Protein AF-A0AAW0NEB1-F1 (afdb_monomer_lite)

Structure (mmCIF, N/CA/C/O backbone):
data_AF-A0AAW0NEB1-F1
#
_entry.id   AF-A0AAW0NEB1-F1
#
loop_
_atom_site.group_PDB
_atom_site.id
_atom_site.type_symbol
_atom_site.label_atom_id
_atom_site.label_alt_id
_atom_site.label_comp_id
_atom_site.label_asym_id
_atom_site.label_entity_id
_atom_site.label_seq_id
_atom_site.pdbx_PDB_ins_code
_atom_site.Cartn_x
_atom_site.Cartn_y
_atom_site.Cartn_z
_atom_site.occupancy
_atom_site.B_iso_or_equiv
_atom_site.auth_seq_id
_atom_site.auth_comp_id
_atom_site.auth_asym_id
_atom_site.auth_atom_id
_atom_site.pdbx_PDB_model_num
ATOM 1 N N . MET A 1 1 ? 31.227 11.606 -82.920 1.00 39.19 1 MET A N 1
ATOM 2 C CA . MET A 1 1 ? 31.633 10.407 -82.157 1.00 39.19 1 MET A CA 1
ATOM 3 C C . MET A 1 1 ? 30.980 10.478 -80.787 1.00 39.19 1 MET A C 1
ATOM 5 O O . MET A 1 1 ? 30.879 11.564 -80.238 1.00 39.19 1 MET A O 1
ATOM 9 N N . ASN A 1 2 ? 30.453 9.337 -80.353 1.00 35.22 2 ASN A N 1
ATOM 10 C CA . ASN A 1 2 ? 29.562 9.094 -79.218 1.00 35.22 2 ASN A CA 1
ATOM 11 C C . ASN A 1 2 ? 30.123 9.419 -77.818 1.00 35.22 2 ASN A C 1
ATOM 13 O O . ASN A 1 2 ? 31.298 9.196 -77.559 1.00 35.22 2 ASN A O 1
ATOM 17 N N . ASN A 1 3 ? 29.190 9.831 -76.949 1.00 38.28 3 ASN A N 1
ATOM 18 C CA . ASN A 1 3 ? 28.855 9.377 -75.584 1.00 38.28 3 ASN A CA 1
ATOM 19 C C . ASN A 1 3 ? 29.920 8.916 -74.564 1.00 38.28 3 ASN A C 1
ATOM 21 O O . ASN A 1 3 ? 30.554 7.880 -74.729 1.00 38.28 3 ASN A O 1
ATOM 25 N N . GLY A 1 4 ? 29.827 9.547 -73.386 1.00 38.50 4 GLY A N 1
ATOM 26 C CA . GLY A 1 4 ? 29.821 8.951 -72.033 1.00 38.50 4 GLY A CA 1
ATOM 27 C C . GLY A 1 4 ? 29.404 10.066 -71.051 1.00 38.50 4 GLY A C 1
ATOM 28 O O . GLY A 1 4 ? 30.110 11.061 -70.978 1.00 38.50 4 GLY A O 1
ATOM 29 N N . LEU A 1 5 ? 28.204 10.139 -70.443 1.00 41.22 5 LEU A N 1
ATOM 30 C CA . LEU A 1 5 ? 27.573 9.227 -69.464 1.00 41.22 5 LEU A CA 1
ATOM 31 C C . LEU A 1 5 ? 28.622 8.830 -68.390 1.00 41.22 5 LEU A C 1
ATOM 33 O O . LEU A 1 5 ? 29.642 8.270 -68.756 1.00 41.22 5 LEU A O 1
ATOM 37 N N . VAL A 1 6 ? 28.512 9.093 -67.079 1.00 38.72 6 VAL A N 1
ATOM 38 C CA . VAL A 1 6 ? 27.368 9.022 -66.153 1.00 38.72 6 VAL A CA 1
ATOM 39 C C . VAL A 1 6 ? 27.744 9.691 -64.813 1.00 38.72 6 VAL A C 1
ATOM 41 O O . VAL A 1 6 ? 28.847 9.496 -64.321 1.00 38.72 6 VAL A O 1
ATOM 44 N N . PHE A 1 7 ? 26.796 10.452 -64.256 1.00 43.66 7 PHE A N 1
ATOM 45 C CA . PHE A 1 7 ? 26.375 10.557 -62.848 1.00 43.66 7 PHE A CA 1
ATOM 46 C C . PHE A 1 7 ? 27.361 10.174 -61.725 1.00 43.66 7 PHE A C 1
ATOM 48 O O . PHE A 1 7 ? 27.759 9.024 -61.595 1.00 43.66 7 PHE A O 1
ATOM 55 N N . GLY A 1 8 ? 27.607 11.108 -60.797 1.00 44.09 8 GLY A N 1
ATOM 56 C CA . GLY A 1 8 ? 28.301 10.783 -59.545 1.00 44.09 8 GLY A CA 1
ATOM 57 C C . GLY A 1 8 ? 28.395 11.910 -58.516 1.00 44.09 8 GLY A C 1
ATOM 58 O O . GLY A 1 8 ? 29.410 12.020 -57.848 1.00 44.09 8 GLY A O 1
ATOM 59 N N . SER A 1 9 ? 27.389 12.783 -58.395 1.00 45.91 9 SER A N 1
ATOM 60 C CA . SER A 1 9 ? 27.368 13.769 -57.293 1.00 45.91 9 SER A CA 1
ATOM 61 C C . SER A 1 9 ? 25.999 13.919 -56.626 1.00 45.91 9 SER A C 1
ATOM 63 O O . SER A 1 9 ? 25.935 14.245 -55.448 1.00 45.91 9 SER A O 1
ATOM 65 N N . ALA A 1 10 ? 24.908 13.565 -57.317 1.00 45.69 10 ALA A N 1
ATOM 66 C CA . ALA A 1 10 ? 23.593 13.463 -56.686 1.00 45.69 10 ALA A CA 1
ATOM 67 C C . ALA A 1 10 ? 23.444 12.195 -55.820 1.00 45.69 10 ALA A C 1
ATOM 69 O O . ALA A 1 10 ? 22.791 12.258 -54.791 1.00 45.69 10 ALA A O 1
ATOM 70 N N . ALA A 1 11 ? 24.087 11.072 -56.176 1.00 41.94 11 ALA A N 1
ATOM 71 C CA . ALA A 1 11 ? 23.984 9.830 -55.400 1.00 41.94 11 ALA A CA 1
ATOM 72 C C . ALA A 1 11 ? 24.675 9.928 -54.026 1.00 41.94 11 ALA A C 1
ATOM 74 O O . ALA A 1 11 ? 24.073 9.567 -53.028 1.00 41.94 11 ALA A O 1
ATOM 75 N N . LEU A 1 12 ? 25.874 10.526 -53.945 1.00 43.84 12 LEU A N 1
ATOM 76 C CA . LEU A 1 12 ? 26.568 10.709 -52.659 1.00 43.84 12 LEU A CA 1
ATOM 77 C C . LEU A 1 12 ? 25.877 11.708 -51.723 1.00 43.84 12 LEU A C 1
ATOM 79 O O . LEU A 1 12 ? 26.066 11.639 -50.515 1.00 43.84 12 LEU A O 1
ATOM 83 N N . ARG A 1 13 ? 25.110 12.657 -52.268 1.00 42.12 13 ARG A N 1
ATOM 84 C CA . ARG A 1 13 ? 24.404 13.657 -51.460 1.00 42.12 13 ARG A CA 1
ATOM 85 C C . ARG A 1 13 ? 23.063 13.131 -50.951 1.00 42.12 13 ARG A C 1
ATOM 87 O O . ARG A 1 13 ? 22.698 13.437 -49.830 1.00 42.12 13 ARG A O 1
ATOM 94 N N . VAL A 1 14 ? 22.397 12.290 -51.744 1.00 45.25 14 VAL A N 1
ATOM 95 C CA . VAL A 1 14 ? 21.169 11.594 -51.336 1.00 45.25 14 VAL A CA 1
ATOM 96 C C . VAL A 1 14 ? 21.468 10.467 -50.343 1.00 45.25 14 VAL A C 1
ATOM 98 O O . VAL A 1 14 ? 20.668 10.257 -49.446 1.00 45.25 14 VAL A O 1
ATOM 101 N N . GLU A 1 15 ? 22.614 9.782 -50.436 1.00 42.19 15 GLU A N 1
ATOM 102 C CA . GLU A 1 15 ? 22.992 8.775 -49.429 1.00 42.19 15 GLU A CA 1
ATOM 103 C C . GLU A 1 15 ? 23.431 9.411 -48.097 1.00 42.19 15 GLU A C 1
ATOM 105 O O . GLU A 1 15 ? 23.067 8.901 -47.046 1.00 42.19 15 GLU A O 1
ATOM 110 N N . ALA A 1 16 ? 24.103 10.570 -48.116 1.00 45.22 16 ALA A N 1
ATOM 111 C CA . ALA A 1 16 ? 24.456 11.290 -46.887 1.00 45.22 16 ALA A CA 1
ATOM 112 C C . ALA A 1 16 ? 23.251 11.981 -46.213 1.00 45.22 16 ALA A C 1
ATOM 114 O O . ALA A 1 16 ? 23.178 12.012 -44.990 1.00 45.22 16 ALA A O 1
ATOM 115 N N . GLU A 1 17 ? 22.292 12.507 -46.986 1.00 41.84 17 GLU A N 1
ATOM 116 C CA . GLU A 1 17 ? 21.057 13.093 -46.434 1.00 41.84 17 GLU A CA 1
ATOM 117 C C . GLU A 1 17 ? 20.051 12.011 -45.983 1.00 41.84 17 GLU A C 1
ATOM 119 O O . GLU A 1 17 ? 19.279 12.256 -45.062 1.00 41.84 17 GLU A O 1
ATOM 124 N N . ALA A 1 18 ? 20.086 10.798 -46.555 1.00 46.06 18 ALA A N 1
ATOM 125 C CA . ALA A 1 18 ? 19.230 9.685 -46.128 1.00 46.06 18 ALA A CA 1
ATOM 126 C C . ALA A 1 18 ? 19.746 8.944 -44.879 1.00 46.06 18 ALA A C 1
ATOM 128 O O . ALA A 1 18 ? 18.941 8.363 -44.153 1.00 46.06 18 ALA A O 1
ATOM 129 N N . GLU A 1 19 ? 21.055 8.961 -44.606 1.00 43.47 19 GLU A N 1
ATOM 130 C CA . GLU A 1 19 ? 21.614 8.389 -43.370 1.00 43.47 19 GLU A CA 1
ATOM 131 C C . GLU A 1 19 ? 21.503 9.347 -42.165 1.00 43.47 19 GLU A C 1
ATOM 133 O O . GLU A 1 19 ? 21.433 8.879 -41.031 1.00 43.47 19 GLU A O 1
ATOM 138 N N . GLU A 1 20 ? 21.397 10.666 -42.378 1.00 46.66 20 GLU A N 1
ATOM 139 C CA . GLU A 1 20 ? 21.193 11.637 -41.285 1.00 46.66 20 GLU A CA 1
ATOM 140 C C . GLU A 1 20 ? 19.721 11.789 -40.841 1.00 46.66 20 GLU A C 1
ATOM 142 O O . GLU A 1 20 ? 19.469 12.234 -39.719 1.00 46.66 20 GLU A O 1
ATOM 147 N N . GLU A 1 21 ? 18.731 11.389 -41.652 1.00 45.09 21 GLU A N 1
ATOM 148 C CA . GLU A 1 21 ? 17.305 11.491 -41.278 1.00 45.09 21 GLU A CA 1
ATOM 149 C C . GLU A 1 21 ? 16.790 10.321 -40.409 1.00 45.09 21 GLU A C 1
ATOM 151 O O . GLU A 1 21 ? 15.803 10.490 -39.692 1.00 45.09 21 GLU A O 1
ATOM 156 N N . GLU A 1 22 ? 17.466 9.166 -40.372 1.00 48.44 22 GLU A N 1
ATOM 157 C CA . GLU A 1 22 ? 17.055 8.022 -39.527 1.00 48.44 22 GLU A CA 1
ATOM 158 C C . GLU A 1 22 ? 17.552 8.111 -38.070 1.00 48.44 22 GLU A C 1
ATOM 160 O O . GLU A 1 22 ? 16.938 7.534 -37.169 1.00 48.44 22 GLU A O 1
ATOM 165 N N . GLU A 1 23 ? 18.613 8.874 -37.787 1.00 47.62 23 GLU A N 1
ATOM 166 C CA . GLU A 1 23 ? 19.092 9.081 -36.407 1.00 47.62 23 GLU A CA 1
ATOM 167 C C . GLU A 1 23 ? 18.265 10.132 -35.633 1.00 47.62 23 GLU A C 1
ATOM 169 O O . GLU A 1 23 ? 18.370 10.234 -34.407 1.00 47.62 23 GLU A O 1
ATOM 174 N N . GLY A 1 24 ? 17.398 10.885 -36.324 1.00 52.94 24 GLY A N 1
ATOM 175 C CA . GLY A 1 24 ? 16.640 12.015 -35.772 1.00 52.94 24 GLY A CA 1
ATOM 176 C C . GLY A 1 24 ? 15.277 11.697 -35.138 1.00 52.94 24 GLY A C 1
ATOM 177 O O . GLY A 1 24 ? 14.720 12.561 -34.458 1.00 52.94 24 GLY A O 1
ATOM 178 N N . GLU A 1 25 ? 14.731 10.487 -35.306 1.00 63.25 25 GLU A N 1
ATOM 179 C CA . GLU A 1 25 ? 13.351 10.155 -34.886 1.00 63.25 25 GLU A CA 1
ATOM 180 C C . GLU A 1 25 ? 13.221 8.956 -33.927 1.00 63.25 25 GLU A C 1
ATOM 182 O O . GLU A 1 25 ? 12.115 8.503 -33.616 1.00 63.25 25 GLU A O 1
ATOM 187 N N . VAL A 1 26 ? 14.322 8.434 -33.384 1.00 74.25 26 VAL A N 1
ATOM 188 C CA . VAL A 1 26 ? 14.230 7.317 -32.434 1.00 74.25 26 VAL A CA 1
ATOM 189 C C . VAL A 1 26 ? 13.829 7.836 -31.049 1.00 74.25 26 VAL A C 1
ATOM 191 O O . VAL A 1 26 ? 14.567 8.570 -30.392 1.00 74.25 26 VAL A O 1
ATOM 194 N N . LEU A 1 27 ? 12.639 7.436 -30.582 1.00 82.25 27 LEU A N 1
ATOM 195 C CA . LEU A 1 27 ? 12.174 7.710 -29.218 1.00 82.25 27 LEU A CA 1
ATOM 196 C C . LEU A 1 27 ? 13.223 7.268 -28.191 1.00 82.25 27 LEU A C 1
ATOM 198 O O . LEU A 1 27 ? 13.794 6.184 -28.305 1.00 82.25 27 LEU A O 1
ATOM 202 N N . ASP A 1 28 ? 13.415 8.076 -27.144 1.00 89.12 28 ASP A N 1
ATOM 203 C CA . ASP A 1 28 ? 14.327 7.736 -26.052 1.00 89.12 28 ASP A CA 1
ATOM 204 C C . ASP A 1 28 ? 14.026 6.330 -25.511 1.00 89.12 28 ASP A C 1
ATOM 206 O O . ASP A 1 28 ? 12.965 6.058 -24.931 1.00 89.12 28 ASP A O 1
ATOM 210 N N . ARG A 1 29 ? 15.000 5.433 -25.690 1.00 91.06 29 ARG A N 1
ATOM 211 C CA . ARG A 1 29 ? 14.898 4.024 -25.310 1.00 91.06 29 ARG A CA 1
ATOM 212 C C . ARG A 1 29 ? 14.508 3.872 -23.844 1.00 91.06 29 ARG A C 1
ATOM 214 O O . ARG A 1 29 ? 13.760 2.951 -23.509 1.00 91.06 29 ARG A O 1
ATOM 221 N N . HIS A 1 30 ? 14.983 4.760 -22.970 1.00 89.31 30 HIS A N 1
ATOM 222 C CA . HIS A 1 30 ? 14.646 4.708 -21.553 1.00 89.31 30 HIS A CA 1
ATOM 223 C C . HIS A 1 30 ? 13.151 4.972 -21.313 1.00 89.31 30 HIS A C 1
ATOM 225 O O . HIS A 1 30 ? 12.485 4.163 -20.661 1.00 89.31 30 HIS A O 1
ATOM 231 N N . ARG A 1 31 ? 12.582 6.022 -21.917 1.00 91.19 31 ARG A N 1
ATOM 232 C CA . ARG A 1 31 ? 11.129 6.280 -21.881 1.00 91.19 31 ARG A CA 1
ATOM 233 C C . ARG A 1 31 ? 10.305 5.119 -22.433 1.00 91.19 31 ARG A C 1
ATOM 235 O O . ARG A 1 31 ? 9.291 4.762 -21.832 1.00 91.19 31 ARG A O 1
ATOM 242 N N . CYS A 1 32 ? 10.739 4.496 -23.528 1.00 94.12 32 CYS A N 1
ATOM 243 C CA . CYS A 1 32 ? 10.055 3.321 -24.074 1.00 94.12 32 CYS A CA 1
ATOM 244 C C . CYS A 1 32 ? 10.036 2.154 -23.073 1.00 94.12 32 CYS A C 1
ATOM 246 O O . CYS A 1 32 ? 9.000 1.510 -22.891 1.00 94.12 32 CYS A O 1
ATOM 248 N N . LEU A 1 33 ? 11.148 1.903 -22.377 1.00 92.00 33 LEU A N 1
ATOM 249 C CA . LEU A 1 33 ? 11.225 0.858 -21.353 1.00 92.00 33 LEU A CA 1
ATOM 250 C C . LEU A 1 33 ? 10.323 1.157 -20.147 1.00 92.00 33 LEU A C 1
ATOM 252 O O . LEU A 1 33 ? 9.628 0.251 -19.685 1.00 92.00 33 LEU A O 1
ATOM 256 N N . LEU A 1 34 ? 10.262 2.412 -19.688 1.00 91.69 34 LEU A N 1
ATOM 257 C CA . LEU A 1 34 ? 9.356 2.831 -18.608 1.00 91.69 34 LEU A CA 1
ATOM 258 C C . LEU A 1 34 ? 7.877 2.675 -18.990 1.00 91.69 34 LEU A C 1
ATOM 260 O O . LEU A 1 34 ? 7.061 2.235 -18.174 1.00 91.69 34 LEU A O 1
ATOM 264 N N . ALA A 1 35 ? 7.520 2.988 -20.237 1.00 94.25 35 ALA A N 1
ATOM 265 C CA . ALA A 1 35 ? 6.165 2.784 -20.743 1.00 94.25 35 ALA A CA 1
ATOM 266 C C . ALA A 1 35 ? 5.804 1.289 -20.799 1.00 94.25 35 ALA A C 1
ATOM 268 O O . ALA A 1 35 ? 4.713 0.891 -20.385 1.00 94.25 35 ALA A O 1
ATOM 269 N N . LEU A 1 36 ? 6.736 0.439 -21.243 1.00 95.25 36 LEU A N 1
ATOM 270 C CA . LEU A 1 36 ? 6.554 -1.014 -21.239 1.00 95.25 36 LEU A CA 1
ATOM 271 C C . LEU A 1 36 ? 6.446 -1.583 -19.817 1.00 95.25 36 LEU A C 1
ATOM 273 O O . LEU A 1 36 ? 5.632 -2.482 -19.600 1.00 95.25 36 LEU A O 1
ATOM 277 N N . ALA A 1 37 ? 7.222 -1.071 -18.857 1.00 94.31 37 ALA A N 1
ATOM 278 C CA . ALA A 1 37 ? 7.085 -1.419 -17.440 1.00 94.31 37 ALA A CA 1
ATOM 279 C C . ALA A 1 37 ? 5.696 -1.036 -16.915 1.00 94.31 37 ALA A C 1
ATOM 281 O O . ALA A 1 37 ? 4.968 -1.885 -16.405 1.00 94.31 37 ALA A O 1
ATOM 282 N N . SER A 1 38 ? 5.248 0.191 -17.188 1.00 95.81 38 SER A N 1
ATOM 283 C CA . SER A 1 38 ? 3.902 0.659 -16.827 1.00 95.81 38 SER A CA 1
ATOM 284 C C . SER A 1 38 ? 2.792 -0.216 -17.427 1.00 95.81 38 SER A C 1
ATOM 286 O O . SER A 1 38 ? 1.802 -0.517 -16.759 1.00 95.81 38 SER A O 1
ATOM 288 N N . LEU A 1 39 ? 2.965 -0.697 -18.665 1.00 97.62 39 LEU A N 1
ATOM 289 C CA . LEU A 1 39 ? 2.030 -1.636 -19.290 1.00 97.62 39 LEU A CA 1
ATOM 290 C C . LEU A 1 39 ? 2.007 -2.994 -18.570 1.00 97.62 39 LEU A C 1
ATOM 292 O O . LEU A 1 39 ? 0.935 -3.591 -18.423 1.00 97.62 39 LEU A O 1
ATOM 296 N N . ARG A 1 40 ? 3.162 -3.497 -18.111 1.00 97.69 40 ARG A N 1
ATOM 297 C CA . ARG A 1 40 ? 3.225 -4.720 -17.293 1.00 97.69 40 ARG A CA 1
ATOM 298 C C . ARG A 1 40 ? 2.538 -4.513 -15.945 1.00 97.69 40 ARG A C 1
ATOM 300 O O . ARG A 1 40 ? 1.710 -5.345 -15.578 1.00 97.69 40 ARG A O 1
ATOM 307 N N . HIS A 1 41 ? 2.786 -3.384 -15.283 1.00 97.50 41 HIS A N 1
ATOM 308 C CA . HIS A 1 41 ? 2.147 -3.030 -14.012 1.00 97.50 41 HIS A CA 1
ATOM 309 C C . HIS A 1 41 ? 0.625 -2.982 -14.154 1.00 97.50 41 HIS A C 1
ATOM 311 O O . HIS A 1 41 ? -0.087 -3.587 -13.358 1.00 97.50 41 HIS A O 1
ATOM 317 N N . ALA A 1 42 ? 0.110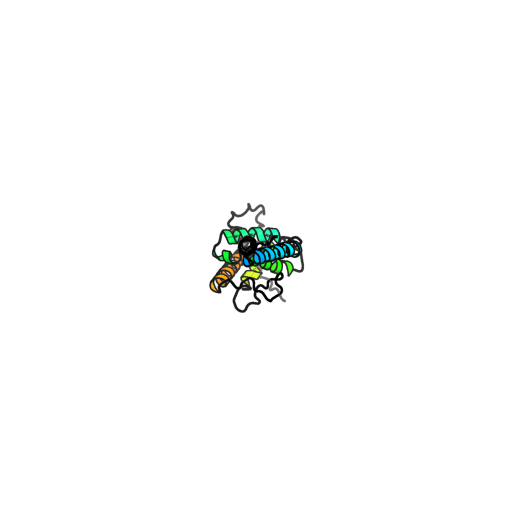 -2.361 -15.221 1.00 96.94 42 ALA A N 1
ATOM 318 C CA . ALA A 1 42 ? -1.325 -2.311 -15.494 1.00 96.94 42 ALA A CA 1
ATOM 319 C C . ALA A 1 42 ? -1.939 -3.711 -15.682 1.00 96.94 42 ALA A C 1
ATOM 321 O O . ALA A 1 42 ? -2.989 -4.014 -15.107 1.00 96.94 42 ALA A O 1
ATOM 322 N N . LYS A 1 43 ? -1.272 -4.595 -16.439 1.00 97.69 43 LYS A N 1
ATOM 323 C CA . LYS A 1 43 ? -1.714 -5.991 -16.622 1.00 97.69 43 LYS A CA 1
ATOM 324 C C . LYS A 1 43 ? -1.704 -6.764 -15.306 1.00 97.69 43 LYS A C 1
ATOM 326 O O . LYS A 1 43 ? -2.667 -7.468 -14.999 1.00 97.69 43 LYS A O 1
ATOM 331 N N . TRP A 1 44 ? -0.637 -6.620 -14.524 1.00 97.75 44 TRP A N 1
ATOM 332 C CA . TRP A 1 44 ? -0.529 -7.238 -13.207 1.00 97.75 44 TRP A CA 1
ATOM 333 C C . TRP A 1 44 ? -1.627 -6.734 -12.269 1.00 97.75 44 TRP A C 1
ATOM 335 O O . TRP A 1 44 ? -2.317 -7.543 -11.652 1.00 97.75 44 TRP A O 1
ATOM 345 N N . PHE A 1 45 ? -1.869 -5.424 -12.230 1.00 97.81 45 PHE A N 1
ATOM 346 C CA . PHE A 1 45 ? -2.902 -4.813 -11.398 1.00 97.81 45 PHE A CA 1
ATOM 347 C C . PHE A 1 45 ? -4.283 -5.368 -11.750 1.00 97.81 45 PHE A C 1
ATOM 349 O O . PHE A 1 45 ? -5.046 -5.780 -10.873 1.00 97.81 45 PHE A O 1
ATOM 356 N N . GLN A 1 46 ? -4.590 -5.459 -13.044 1.00 97.00 46 GLN A N 1
ATOM 357 C CA . GLN A 1 46 ? -5.846 -6.038 -13.503 1.00 97.00 46 GLN A CA 1
ATOM 358 C C . GLN A 1 46 ? -5.996 -7.506 -13.080 1.00 97.00 46 GLN A C 1
ATOM 360 O O . GLN A 1 46 ? -7.081 -7.906 -12.661 1.00 97.00 46 GLN A O 1
ATOM 365 N N . ALA A 1 47 ? -4.929 -8.301 -13.162 1.00 96.88 47 ALA A N 1
ATOM 366 C CA . ALA A 1 47 ? -4.966 -9.719 -12.814 1.00 96.88 47 ALA A CA 1
ATOM 367 C C . ALA A 1 47 ? -4.989 -9.980 -11.296 1.00 96.88 47 ALA A C 1
ATOM 369 O O . ALA A 1 47 ? -5.578 -10.965 -10.854 1.00 96.88 47 ALA A O 1
ATOM 370 N N . ARG A 1 48 ? -4.334 -9.130 -10.497 1.00 96.56 48 ARG A N 1
ATOM 371 C CA . ARG A 1 48 ? -4.042 -9.394 -9.076 1.00 96.56 48 ARG A CA 1
ATOM 372 C C . ARG A 1 48 ? -4.849 -8.542 -8.107 1.00 96.56 48 ARG A C 1
ATOM 374 O O . ARG A 1 48 ? -5.241 -9.030 -7.052 1.00 96.56 48 ARG A O 1
ATOM 381 N N . VAL A 1 49 ? -5.137 -7.294 -8.469 1.00 96.56 49 VAL A N 1
ATOM 382 C CA . VAL A 1 49 ? -5.774 -6.318 -7.576 1.00 96.56 49 VAL A CA 1
ATOM 383 C C . VAL A 1 49 ? -7.273 -6.187 -7.835 1.00 96.56 49 VAL A C 1
ATOM 385 O O . VAL A 1 49 ? -8.043 -6.117 -6.879 1.00 96.56 49 VAL A O 1
ATOM 388 N N . ASN A 1 50 ? -7.726 -6.198 -9.095 1.00 93.44 50 ASN A N 1
ATOM 389 C CA . ASN A 1 50 ? -9.147 -5.961 -9.408 1.00 93.44 50 ASN A CA 1
ATOM 390 C C . ASN A 1 50 ? -10.096 -6.999 -8.786 1.00 93.44 50 ASN A C 1
ATOM 392 O O . ASN A 1 50 ? -11.201 -6.648 -8.377 1.00 93.44 50 ASN A O 1
ATOM 396 N N . GLY A 1 51 ? -9.672 -8.263 -8.697 1.00 92.88 51 GLY A N 1
ATOM 397 C CA . GLY A 1 51 ? -10.445 -9.327 -8.046 1.00 92.88 51 GLY A CA 1
ATOM 398 C C . GLY A 1 51 ? -10.328 -9.341 -6.517 1.00 92.88 51 GLY A C 1
ATOM 399 O O . GLY A 1 51 ? -11.089 -10.039 -5.845 1.00 92.88 51 GLY A O 1
ATOM 400 N N . LEU A 1 52 ? -9.392 -8.578 -5.945 1.00 95.69 52 LEU A N 1
ATOM 401 C CA . LEU A 1 52 ? -9.101 -8.603 -4.519 1.00 95.69 52 LEU A CA 1
ATOM 402 C C . LEU A 1 52 ? -10.039 -7.658 -3.763 1.00 95.69 52 LEU A C 1
ATOM 404 O O . LEU A 1 52 ? -9.937 -6.428 -3.843 1.00 95.69 52 LEU A O 1
ATOM 408 N N . LYS A 1 53 ? -10.969 -8.245 -2.999 1.00 96.94 53 LYS A N 1
ATOM 409 C CA . LYS A 1 53 ? -11.989 -7.500 -2.251 1.00 96.94 53 LYS A CA 1
ATOM 410 C C . LYS A 1 53 ? -11.351 -6.395 -1.406 1.00 96.94 53 LYS A C 1
ATOM 412 O O . LYS A 1 53 ? -10.407 -6.626 -0.657 1.00 96.94 53 LYS A O 1
ATOM 417 N N . SER A 1 54 ? -11.909 -5.192 -1.520 1.00 97.44 54 SER A N 1
ATOM 418 C CA . SER A 1 54 ? -11.487 -3.989 -0.798 1.00 97.44 54 SER A CA 1
ATOM 419 C C . SER A 1 54 ? -10.088 -3.440 -1.121 1.00 97.44 54 SER A C 1
ATOM 421 O O . SER A 1 54 ? -9.781 -2.343 -0.663 1.00 97.44 54 SER A O 1
ATOM 423 N N . CYS A 1 55 ? -9.273 -4.092 -1.955 1.00 97.69 55 CYS A N 1
ATOM 424 C CA . CYS A 1 55 ? -7.926 -3.599 -2.258 1.00 97.69 55 CYS A CA 1
ATOM 425 C C . CYS A 1 55 ? -7.955 -2.244 -2.985 1.00 97.69 55 CYS A C 1
ATOM 427 O O . CYS A 1 55 ? -7.318 -1.292 -2.546 1.00 97.69 55 CYS A O 1
ATOM 429 N N . VAL A 1 56 ? -8.792 -2.101 -4.021 1.00 97.31 56 VAL A N 1
ATOM 430 C CA . VAL A 1 56 ? -8.899 -0.849 -4.797 1.00 97.31 56 VAL A CA 1
ATOM 431 C C . VAL A 1 56 ? -9.360 0.340 -3.943 1.00 97.31 56 VAL A C 1
ATOM 433 O O . VAL A 1 56 ? -8.861 1.450 -4.118 1.00 97.31 56 VAL A O 1
ATOM 436 N N . ILE A 1 57 ? -10.297 0.143 -3.007 1.00 97.44 57 ILE A N 1
ATOM 437 C CA . ILE A 1 57 ? -10.754 1.240 -2.135 1.00 97.44 57 ILE A CA 1
ATOM 438 C C . ILE A 1 57 ? -9.684 1.620 -1.106 1.00 97.44 57 ILE A C 1
ATOM 440 O O . ILE A 1 57 ? -9.473 2.806 -0.869 1.00 97.44 57 ILE A O 1
ATOM 444 N N . VAL A 1 58 ? -8.959 0.639 -0.557 1.00 98.00 58 VAL A N 1
ATOM 445 C CA . VAL A 1 58 ? -7.826 0.888 0.349 1.00 98.00 58 VAL A CA 1
ATOM 446 C C . VAL A 1 58 ? -6.709 1.633 -0.376 1.00 98.00 58 VAL A C 1
ATOM 448 O O . VAL A 1 58 ? -6.199 2.618 0.148 1.00 98.00 58 VAL A O 1
ATOM 451 N N . LEU A 1 59 ? -6.402 1.249 -1.615 1.00 97.38 59 LEU A N 1
ATOM 452 C CA . LEU A 1 59 ? -5.438 1.957 -2.454 1.00 97.38 59 LEU A CA 1
ATOM 453 C C . LEU A 1 59 ? -5.816 3.417 -2.682 1.00 97.38 59 LEU A C 1
ATOM 455 O O . LEU A 1 59 ? -4.950 4.283 -2.628 1.00 97.38 59 LEU A O 1
ATOM 459 N N . ARG A 1 60 ? -7.098 3.717 -2.910 1.00 97.19 60 ARG A N 1
ATOM 460 C CA . ARG A 1 60 ? -7.564 5.106 -3.055 1.00 97.19 60 ARG A CA 1
ATOM 461 C C . ARG A 1 60 ? -7.329 5.918 -1.781 1.00 97.19 60 ARG A C 1
ATOM 463 O O . ARG A 1 60 ? -6.820 7.028 -1.876 1.00 97.19 60 ARG A O 1
ATOM 470 N N . ILE A 1 61 ? -7.640 5.346 -0.616 1.00 97.31 61 ILE A N 1
ATOM 471 C CA . ILE A 1 61 ? -7.411 5.984 0.691 1.00 97.31 61 ILE A CA 1
ATOM 472 C C . ILE A 1 61 ? -5.916 6.231 0.924 1.00 97.31 61 ILE A C 1
ATOM 474 O O . ILE A 1 61 ? -5.522 7.309 1.356 1.00 97.31 61 ILE A O 1
ATOM 478 N N . LEU A 1 62 ? -5.067 5.248 0.631 1.00 97.38 62 LEU A N 1
ATOM 479 C CA . LEU A 1 62 ? -3.630 5.378 0.869 1.00 97.38 62 LEU A CA 1
ATOM 480 C C . LEU A 1 62 ? -2.951 6.304 -0.143 1.00 97.38 62 LEU A C 1
ATOM 482 O O . LEU A 1 62 ? -2.051 7.042 0.232 1.00 97.38 62 LEU A O 1
ATOM 486 N N . ARG A 1 63 ? -3.409 6.340 -1.400 1.00 96.88 63 ARG A N 1
ATOM 487 C CA . ARG A 1 63 ? -2.940 7.336 -2.378 1.00 96.88 63 ARG A CA 1
ATOM 488 C C . ARG A 1 63 ? -3.269 8.756 -1.925 1.00 96.88 63 ARG A C 1
ATOM 490 O O . ARG A 1 63 ? -2.438 9.643 -2.087 1.00 96.88 63 ARG A O 1
ATOM 497 N N . ASP A 1 64 ? -4.453 8.965 -1.354 1.00 96.25 64 ASP A N 1
ATOM 498 C CA . ASP A 1 64 ? -4.815 10.236 -0.727 1.00 96.25 64 ASP A CA 1
ATOM 499 C C . ASP A 1 64 ? -3.887 10.567 0.457 1.00 96.25 64 ASP A C 1
ATOM 501 O O . ASP A 1 64 ? -3.323 11.659 0.509 1.00 96.25 64 ASP A O 1
ATOM 505 N N . MET A 1 65 ? -3.608 9.597 1.332 1.00 95.38 65 MET A N 1
ATOM 506 C CA . MET A 1 65 ? -2.641 9.755 2.426 1.00 95.38 65 MET A CA 1
ATOM 507 C C . MET A 1 65 ? -1.237 10.142 1.929 1.00 95.38 65 MET A C 1
ATOM 509 O O . MET A 1 65 ? -0.638 11.062 2.481 1.00 95.38 65 MET A O 1
ATOM 513 N N . CYS A 1 66 ? -0.739 9.508 0.861 1.00 95.94 66 CYS A N 1
ATOM 514 C CA . CYS A 1 66 ? 0.530 9.865 0.215 1.00 95.94 66 CYS A CA 1
ATOM 515 C C . CYS A 1 66 ? 0.543 11.296 -0.339 1.00 95.94 66 CYS A C 1
ATOM 517 O O . CY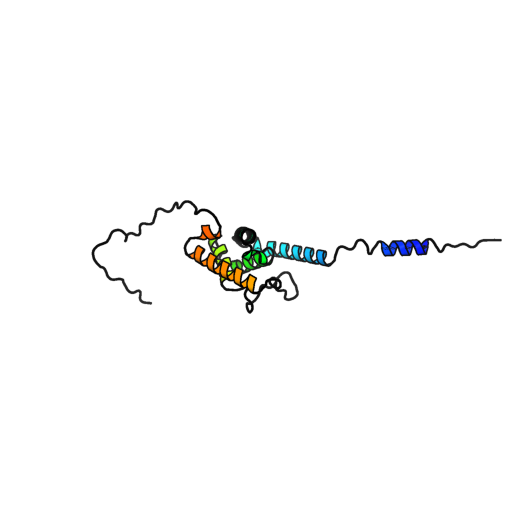S A 1 66 ? 1.602 11.912 -0.400 1.00 95.94 66 CYS A O 1
ATOM 519 N N . ASN A 1 67 ? -0.607 11.830 -0.760 1.00 94.94 67 ASN A N 1
ATOM 520 C CA . ASN A 1 67 ? -0.700 13.207 -1.247 1.00 94.94 67 ASN A CA 1
ATOM 521 C C . ASN A 1 67 ? -0.778 14.228 -0.101 1.00 94.94 67 ASN A C 1
ATOM 523 O O . ASN A 1 67 ? -0.272 15.337 -0.254 1.00 94.94 67 ASN A O 1
ATOM 527 N N . ARG A 1 68 ? -1.405 13.873 1.029 1.00 94.81 68 ARG A N 1
ATOM 528 C CA . ARG A 1 68 ? -1.551 14.760 2.198 1.00 94.81 68 ARG A CA 1
ATOM 529 C C . ARG A 1 68 ? -0.308 14.797 3.083 1.00 94.81 68 ARG A C 1
ATOM 531 O O . ARG A 1 68 ? 0.022 15.847 3.628 1.00 94.81 68 ARG A O 1
ATOM 538 N N . HIS A 1 69 ? 0.391 13.672 3.221 1.00 93.88 69 HIS A N 1
ATOM 539 C CA . HIS A 1 69 ? 1.542 13.547 4.111 1.00 93.88 69 HIS A CA 1
ATOM 540 C C . HIS A 1 69 ? 2.837 13.325 3.323 1.00 93.88 69 HIS A C 1
ATOM 542 O O . HIS A 1 69 ? 3.052 12.221 2.819 1.00 93.88 69 HIS A O 1
ATOM 548 N N . PRO A 1 70 ? 3.763 14.303 3.303 1.00 93.50 70 PRO A N 1
ATOM 549 C CA . PRO A 1 70 ? 5.043 14.174 2.600 1.00 93.50 70 PRO A CA 1
ATOM 550 C C . PRO A 1 70 ? 5.879 12.964 3.034 1.00 93.50 70 PRO A C 1
ATOM 552 O O . PRO A 1 70 ? 6.609 12.400 2.231 1.00 93.50 70 PRO A O 1
ATOM 555 N N . ALA A 1 71 ? 5.739 12.516 4.288 1.00 94.06 71 ALA A N 1
ATOM 556 C CA . ALA A 1 71 ? 6.417 11.317 4.782 1.00 94.06 71 ALA A CA 1
ATOM 557 C C . ALA A 1 71 ? 6.046 10.044 3.996 1.00 94.06 71 ALA A C 1
ATOM 559 O O . ALA A 1 71 ? 6.847 9.123 3.926 1.00 94.06 71 ALA A O 1
ATOM 560 N N . TRP A 1 72 ? 4.851 9.995 3.401 1.00 95.56 72 TRP A N 1
ATOM 561 C CA . TRP A 1 72 ? 4.339 8.852 2.641 1.00 95.56 72 TRP A CA 1
ATOM 562 C C . TRP A 1 72 ? 4.574 8.970 1.131 1.00 95.56 72 TRP A C 1
ATOM 564 O O . TRP A 1 72 ? 4.244 8.042 0.391 1.00 95.56 72 TRP A O 1
ATOM 574 N N . GLU A 1 73 ? 5.130 10.091 0.666 1.00 93.56 73 GLU A N 1
ATOM 575 C CA . GLU A 1 73 ? 5.408 10.351 -0.749 1.00 93.56 73 GLU A CA 1
ATOM 576 C C . GLU A 1 73 ? 6.246 9.242 -1.414 1.00 93.56 73 GLU A C 1
ATOM 578 O O . GLU A 1 73 ? 5.832 8.792 -2.482 1.00 93.56 73 GLU A O 1
ATOM 583 N N . PRO A 1 74 ? 7.284 8.665 -0.768 1.00 93.88 74 PRO A N 1
ATOM 584 C CA . PRO A 1 74 ? 8.117 7.634 -1.395 1.00 93.88 74 PRO A CA 1
ATOM 585 C C . PRO A 1 74 ? 7.387 6.328 -1.745 1.00 93.88 74 PRO A C 1
ATOM 587 O O . PRO A 1 74 ? 7.894 5.524 -2.520 1.00 93.88 74 PRO A O 1
ATOM 590 N N . LEU A 1 75 ? 6.198 6.084 -1.180 1.00 93.94 75 LEU A N 1
ATOM 591 C CA . LEU A 1 75 ? 5.372 4.928 -1.548 1.00 93.94 75 LEU A CA 1
ATOM 592 C C . LEU A 1 75 ? 4.490 5.183 -2.773 1.00 93.94 75 LEU A C 1
ATOM 594 O O . LEU A 1 75 ? 3.911 4.239 -3.317 1.00 93.94 75 LEU A O 1
ATOM 598 N N . LYS A 1 76 ? 4.336 6.439 -3.197 1.00 92.69 76 LYS A N 1
ATOM 599 C CA . LYS A 1 76 ? 3.383 6.827 -4.234 1.00 92.69 76 LYS A CA 1
ATOM 600 C C . LYS A 1 76 ? 3.667 6.090 -5.546 1.00 92.69 76 LYS A C 1
ATOM 602 O O . LYS A 1 76 ? 4.776 6.083 -6.062 1.00 92.69 76 LYS A O 1
ATOM 607 N N . GLY A 1 77 ? 2.615 5.502 -6.116 1.00 93.75 77 GLY A N 1
ATOM 608 C CA . GLY A 1 77 ? 2.695 4.735 -7.358 1.00 93.75 77 GLY A CA 1
ATOM 609 C C . GLY A 1 77 ? 2.838 3.238 -7.102 1.00 93.75 77 GLY A C 1
ATOM 610 O O . GLY A 1 77 ? 2.047 2.658 -6.359 1.00 93.75 77 GLY A O 1
ATOM 611 N N . TRP A 1 78 ? 3.818 2.620 -7.760 1.00 95.50 78 TRP A N 1
ATOM 612 C CA . TRP A 1 78 ? 3.955 1.165 -7.834 1.00 95.50 78 TRP A CA 1
ATOM 613 C C . TRP A 1 78 ? 4.217 0.465 -6.485 1.00 95.50 78 TRP A C 1
ATOM 615 O O . TRP A 1 78 ? 3.520 -0.514 -6.203 1.00 95.50 78 TRP A O 1
ATOM 625 N N . PRO A 1 79 ? 5.102 0.963 -5.592 1.00 95.44 79 PRO A N 1
ATOM 626 C CA . PRO A 1 79 ? 5.333 0.318 -4.296 1.00 95.44 79 PRO A CA 1
ATOM 627 C C . PRO A 1 79 ? 4.055 0.195 -3.453 1.00 95.44 79 PRO A C 1
ATOM 629 O O . PRO A 1 79 ? 3.778 -0.858 -2.876 1.00 95.44 79 PRO A O 1
ATOM 632 N N . LEU A 1 80 ? 3.219 1.240 -3.428 1.00 96.44 80 LEU A N 1
ATOM 633 C CA . LEU A 1 80 ? 1.956 1.216 -2.692 1.00 96.44 80 LEU A CA 1
ATOM 634 C C . LEU A 1 80 ? 0.978 0.156 -3.225 1.00 96.44 80 LEU A C 1
ATOM 636 O O . LEU A 1 80 ? 0.289 -0.493 -2.433 1.00 96.44 80 LEU A O 1
ATOM 640 N N . GLU A 1 81 ? 0.918 -0.038 -4.544 1.00 97.06 81 GLU A N 1
ATOM 641 C CA . GLU A 1 81 ? 0.078 -1.061 -5.184 1.00 97.06 81 GLU A CA 1
ATOM 642 C C . GLU A 1 81 ? 0.486 -2.473 -4.767 1.00 97.06 81 GLU A C 1
ATOM 644 O O . GLU A 1 81 ? -0.367 -3.266 -4.353 1.00 97.06 81 GLU A O 1
ATOM 649 N N . LEU A 1 82 ? 1.790 -2.752 -4.787 1.00 96.69 82 LEU A N 1
ATOM 650 C CA . LEU A 1 82 ? 2.343 -4.038 -4.370 1.00 96.69 82 LEU A CA 1
ATOM 651 C C . LEU A 1 82 ? 2.110 -4.317 -2.882 1.00 96.69 82 LEU A C 1
ATOM 653 O O . LEU A 1 82 ? 1.703 -5.425 -2.528 1.00 96.69 82 LEU A O 1
ATOM 657 N N . ILE A 1 83 ? 2.330 -3.333 -2.005 1.00 96.12 83 ILE A N 1
ATOM 658 C CA . ILE A 1 83 ? 2.118 -3.502 -0.558 1.00 96.12 83 ILE A CA 1
ATOM 659 C C . ILE A 1 83 ? 0.646 -3.790 -0.263 1.00 96.12 83 ILE A C 1
ATOM 661 O O . ILE A 1 83 ? 0.342 -4.684 0.528 1.00 96.12 83 ILE A O 1
ATOM 665 N N . CYS A 1 84 ? -0.276 -3.074 -0.911 1.00 97.12 84 CYS A N 1
ATOM 666 C CA . CYS A 1 84 ? -1.706 -3.297 -0.712 1.00 97.12 84 CYS A CA 1
ATOM 667 C C . CYS A 1 84 ? -2.143 -4.692 -1.163 1.00 97.12 84 CYS A C 1
ATOM 669 O O . CYS A 1 84 ? -2.892 -5.352 -0.439 1.00 97.12 84 CYS A O 1
ATOM 671 N N . GLU A 1 85 ? -1.684 -5.151 -2.331 1.00 96.88 85 GLU A N 1
ATOM 672 C CA . GLU A 1 85 ? -1.980 -6.507 -2.802 1.00 96.88 85 GLU A CA 1
ATOM 673 C C . GLU A 1 85 ? -1.404 -7.547 -1.846 1.00 96.88 85 GLU A C 1
ATOM 675 O O . GLU A 1 85 ? -2.170 -8.346 -1.315 1.00 96.88 85 GLU A O 1
ATOM 680 N N . LYS A 1 86 ? -0.102 -7.491 -1.538 1.00 94.94 86 LYS A N 1
ATOM 681 C CA . LYS A 1 86 ? 0.570 -8.493 -0.695 1.00 94.94 86 LYS A CA 1
ATOM 682 C C . LYS A 1 86 ? -0.022 -8.550 0.714 1.00 94.94 86 LYS A C 1
ATOM 684 O O . LYS A 1 86 ? -0.273 -9.636 1.243 1.00 94.94 86 LYS A O 1
ATOM 689 N N . ALA A 1 87 ? -0.295 -7.400 1.330 1.00 96.12 87 ALA A N 1
ATOM 690 C CA . ALA A 1 87 ? -0.860 -7.357 2.676 1.00 96.12 87 ALA A CA 1
ATOM 691 C C . ALA A 1 87 ? -2.270 -7.967 2.733 1.00 96.12 87 ALA A C 1
ATOM 693 O O . ALA A 1 87 ? -2.588 -8.685 3.682 1.00 96.12 87 ALA A O 1
ATOM 694 N N . ILE A 1 88 ? -3.109 -7.714 1.723 1.00 97.12 88 ILE A N 1
ATOM 695 C CA . ILE A 1 88 ? -4.504 -8.180 1.703 1.00 97.12 88 ILE A CA 1
ATOM 696 C C . ILE A 1 88 ? -4.607 -9.622 1.177 1.00 97.12 88 ILE A C 1
ATOM 698 O O . ILE A 1 88 ? -5.368 -10.416 1.728 1.00 97.12 88 ILE A O 1
ATOM 702 N N . ALA A 1 89 ? -3.833 -9.988 0.153 1.00 95.75 89 ALA A N 1
ATOM 703 C CA . ALA A 1 89 ? -3.869 -11.304 -0.491 1.00 95.75 89 ALA A CA 1
ATOM 704 C C . ALA A 1 89 ? -3.346 -12.437 0.407 1.00 95.75 89 ALA A C 1
ATOM 706 O O . ALA A 1 89 ? -3.683 -13.596 0.189 1.00 95.75 89 ALA A O 1
ATOM 707 N N . THR A 1 90 ? -2.557 -12.119 1.438 1.00 93.88 90 THR A N 1
ATOM 708 C CA . THR A 1 90 ? -2.092 -13.109 2.429 1.00 93.88 90 THR A CA 1
ATOM 709 C C . THR A 1 90 ? -3.182 -13.556 3.408 1.00 93.88 90 THR A C 1
ATOM 711 O O . THR A 1 90 ? -2.964 -14.487 4.183 1.00 93.88 90 THR A O 1
ATOM 714 N N . CYS A 1 91 ? -4.362 -12.930 3.392 1.00 92.75 91 CYS A N 1
ATOM 715 C CA . CYS A 1 91 ? -5.476 -13.329 4.245 1.00 92.75 91 CYS A CA 1
ATOM 716 C C . CYS A 1 91 ? -6.282 -14.480 3.626 1.00 92.75 91 CYS A C 1
ATOM 718 O O . CYS A 1 91 ? -6.681 -14.439 2.467 1.00 92.75 91 CYS A O 1
ATOM 720 N N . ASN A 1 92 ? -6.622 -15.478 4.444 1.00 89.62 92 ASN A N 1
ATOM 721 C CA . ASN A 1 92 ? -7.408 -16.654 4.044 1.00 89.62 92 ASN A CA 1
ATOM 722 C C . ASN A 1 92 ? -8.921 -16.391 3.888 1.00 89.62 92 ASN A C 1
ATOM 724 O O . ASN A 1 92 ? -9.692 -17.322 3.658 1.00 89.62 92 ASN A O 1
ATOM 728 N N . ARG A 1 93 ? -9.363 -15.137 4.038 1.00 94.25 93 ARG A N 1
ATOM 729 C CA . ARG A 1 93 ? -10.762 -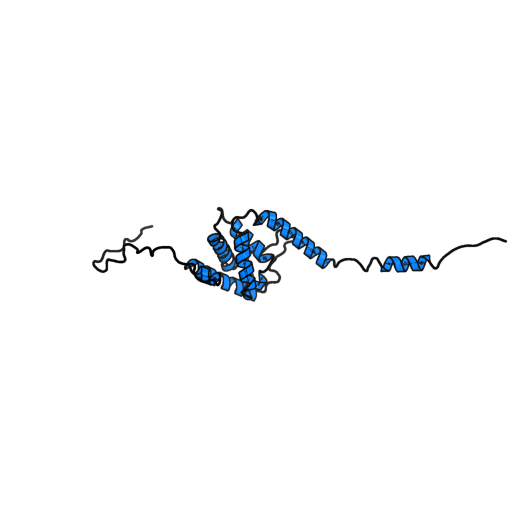14.721 3.901 1.00 94.25 93 ARG A CA 1
ATOM 730 C C . ARG A 1 93 ? -10.863 -13.333 3.266 1.00 94.25 93 ARG A C 1
ATOM 732 O O . ARG A 1 93 ? -9.978 -12.504 3.487 1.00 94.25 93 ARG A O 1
ATOM 739 N N . PRO A 1 94 ? -11.968 -13.018 2.569 1.00 93.75 94 PRO A N 1
ATOM 740 C CA . PRO A 1 94 ? -12.220 -11.663 2.099 1.00 93.75 94 PRO A CA 1
ATOM 741 C C . PRO A 1 94 ? -12.355 -10.685 3.275 1.00 93.75 94 PRO A C 1
ATOM 743 O O . PRO A 1 94 ? -13.094 -10.945 4.229 1.00 93.75 94 PRO A O 1
ATOM 746 N N . LEU A 1 95 ? -11.680 -9.542 3.186 1.00 96.38 95 LEU A N 1
ATOM 747 C CA . LEU A 1 95 ? -11.716 -8.495 4.207 1.00 96.38 95 LEU A CA 1
ATOM 748 C C . LEU A 1 95 ? -12.741 -7.410 3.858 1.00 96.38 95 LEU A C 1
ATOM 750 O O . LEU A 1 95 ? -13.012 -7.139 2.685 1.00 96.38 95 LEU A O 1
ATOM 754 N N . GLY A 1 96 ? -13.325 -6.783 4.880 1.00 97.19 96 GLY A N 1
ATOM 755 C CA . GLY A 1 96 ? -14.011 -5.498 4.708 1.00 97.19 96 GLY A CA 1
ATOM 756 C C . GLY A 1 96 ? -13.006 -4.351 4.545 1.00 97.19 96 GLY A C 1
ATOM 757 O O . GLY A 1 96 ? -11.845 -4.494 4.912 1.00 97.19 96 GLY A O 1
ATOM 758 N N . ALA A 1 97 ? -13.441 -3.183 4.059 1.00 96.69 97 ALA A N 1
ATOM 759 C CA . ALA A 1 97 ? -12.534 -2.060 3.781 1.00 96.69 97 ALA A CA 1
ATOM 760 C C . ALA A 1 97 ? -11.726 -1.596 5.009 1.00 96.69 97 ALA A C 1
ATOM 762 O O . ALA A 1 97 ? -10.524 -1.376 4.905 1.00 96.69 97 ALA A O 1
ATOM 763 N N . GLY A 1 98 ? -12.363 -1.505 6.183 1.00 96.06 98 GLY A N 1
ATOM 764 C CA . GLY A 1 98 ? -11.677 -1.123 7.422 1.00 96.06 98 GLY A CA 1
ATOM 765 C C . GLY A 1 98 ? -10.670 -2.171 7.911 1.00 96.06 98 GLY A C 1
ATOM 766 O O . GLY A 1 98 ? -9.591 -1.812 8.375 1.00 96.06 98 GLY A O 1
ATOM 767 N N . GLU A 1 99 ? -10.994 -3.462 7.774 1.00 96.62 99 GLU A N 1
ATOM 768 C CA . GLU A 1 99 ? -10.067 -4.556 8.101 1.00 96.62 99 GLU A CA 1
ATOM 769 C C . GLU A 1 99 ? -8.890 -4.598 7.122 1.00 96.62 99 GLU A C 1
ATOM 771 O O . GLU A 1 99 ? -7.747 -4.735 7.542 1.00 96.62 99 GLU A O 1
ATOM 776 N N . ALA A 1 100 ? -9.161 -4.431 5.826 1.00 98.06 100 ALA A N 1
ATOM 777 C CA . ALA A 1 100 ? -8.147 -4.396 4.782 1.00 98.06 100 ALA A CA 1
ATOM 778 C C . ALA A 1 100 ? -7.177 -3.223 4.978 1.00 98.06 100 ALA A C 1
ATOM 780 O O . ALA A 1 100 ? -5.966 -3.420 4.930 1.00 98.06 100 ALA A O 1
ATOM 781 N N . LEU A 1 101 ? -7.688 -2.024 5.286 1.00 98.19 101 LEU A N 1
ATOM 782 C CA . LEU A 1 101 ? -6.841 -0.875 5.612 1.00 98.19 101 LEU A CA 1
ATOM 783 C C . LEU A 1 101 ? -5.974 -1.160 6.843 1.00 98.19 101 LEU A C 1
ATOM 785 O O . LEU A 1 101 ? -4.775 -0.896 6.818 1.00 98.19 101 LEU A O 1
ATOM 789 N N . ARG A 1 102 ? -6.560 -1.736 7.904 1.00 97.69 102 ARG A N 1
ATOM 790 C CA . ARG A 1 102 ? -5.807 -2.103 9.113 1.00 97.69 102 ARG A CA 1
ATOM 791 C C . ARG A 1 102 ? -4.684 -3.078 8.776 1.00 97.69 102 ARG A C 1
ATOM 793 O O . ARG A 1 102 ? -3.567 -2.882 9.236 1.00 97.69 102 ARG A O 1
ATOM 800 N N . ARG A 1 103 ? -4.963 -4.079 7.942 1.00 97.62 103 ARG A N 1
ATOM 801 C CA . ARG A 1 103 ? -3.988 -5.088 7.524 1.00 97.62 103 ARG A CA 1
ATOM 802 C C . ARG A 1 103 ? -2.805 -4.480 6.767 1.00 97.62 103 ARG A C 1
ATOM 804 O O . ARG A 1 103 ? -1.665 -4.867 7.011 1.00 97.62 103 ARG A O 1
ATOM 811 N N . VAL A 1 104 ? -3.056 -3.509 5.887 1.00 97.88 104 VAL A N 1
ATOM 812 C CA . VAL A 1 104 ? -1.980 -2.766 5.208 1.00 97.88 104 VAL A CA 1
ATOM 813 C C . VAL A 1 104 ? -1.156 -1.959 6.215 1.00 97.88 104 VAL A C 1
ATOM 815 O O . VAL A 1 104 ? 0.071 -2.009 6.174 1.00 97.88 104 VAL A O 1
ATOM 818 N N . MET A 1 105 ? -1.809 -1.286 7.169 1.00 97.94 105 MET A N 1
ATOM 819 C CA . MET A 1 105 ? -1.110 -0.557 8.234 1.00 97.94 105 MET A CA 1
ATOM 820 C C . MET A 1 105 ? -0.257 -1.478 9.111 1.00 97.94 105 MET A C 1
ATOM 822 O O . MET A 1 105 ? 0.858 -1.108 9.451 1.00 97.94 105 MET A O 1
ATOM 826 N N . GLU A 1 106 ? -0.732 -2.681 9.446 1.00 97.38 106 GLU A N 1
ATOM 827 C CA . GLU A 1 106 ? 0.045 -3.701 10.168 1.00 97.38 106 GLU A CA 1
ATOM 828 C C . GLU A 1 106 ? 1.287 -4.135 9.387 1.00 97.38 106 GLU A C 1
ATOM 830 O O . GLU A 1 106 ? 2.365 -4.230 9.966 1.00 97.38 106 GLU A O 1
ATOM 835 N N . CYS A 1 107 ? 1.144 -4.360 8.077 1.00 96.56 107 CYS A N 1
ATOM 836 C CA . CYS A 1 107 ? 2.251 -4.741 7.201 1.00 96.56 107 CYS A CA 1
ATOM 837 C C . CYS A 1 107 ? 3.334 -3.655 7.126 1.00 96.56 107 CYS A C 1
ATOM 839 O O . CYS A 1 107 ? 4.522 -3.960 7.120 1.00 96.56 107 CYS A O 1
ATOM 841 N N . LEU A 1 108 ? 2.938 -2.383 7.075 1.00 96.19 108 LEU A N 1
ATOM 842 C CA . LEU A 1 108 ? 3.876 -1.260 7.094 1.00 96.19 108 LEU A CA 1
ATOM 843 C C . LEU A 1 108 ? 4.503 -1.082 8.482 1.00 96.19 108 LEU A C 1
ATOM 845 O O . LEU A 1 108 ? 5.717 -0.950 8.610 1.00 96.19 108 LEU A O 1
ATOM 849 N N . ALA A 1 109 ? 3.684 -1.145 9.534 1.00 97.25 109 ALA A N 1
ATOM 850 C CA . ALA A 1 109 ? 4.111 -0.977 10.920 1.00 97.25 109 ALA A CA 1
ATOM 851 C C . ALA A 1 109 ? 5.064 -2.080 11.407 1.00 97.25 109 ALA A C 1
ATOM 853 O O . ALA A 1 109 ? 5.841 -1.833 12.333 1.00 97.25 109 ALA A O 1
ATOM 854 N N . SER A 1 110 ? 5.026 -3.271 10.794 1.00 95.69 110 SER A N 1
ATOM 855 C CA . SER A 1 110 ? 5.963 -4.361 11.084 1.00 95.69 110 SER A CA 1
ATOM 856 C C . SER A 1 110 ? 7.381 -4.100 10.570 1.00 95.69 110 SER A C 1
ATOM 858 O O . SER A 1 110 ? 8.262 -4.914 10.828 1.00 95.69 110 SER A O 1
ATOM 860 N N . GLY A 1 111 ? 7.604 -3.004 9.836 1.00 94.19 111 GLY A N 1
ATOM 861 C CA . GLY A 1 111 ? 8.922 -2.622 9.339 1.00 94.19 111 GLY A CA 1
ATOM 862 C C . GLY A 1 111 ? 9.329 -3.329 8.049 1.00 94.19 111 GLY A C 1
ATOM 863 O O . GLY A 1 111 ? 10.517 -3.504 7.815 1.00 94.19 111 GLY A O 1
ATOM 864 N N . ILE A 1 112 ? 8.374 -3.724 7.194 1.00 93.38 112 ILE A N 1
ATOM 865 C CA . ILE A 1 112 ? 8.679 -4.360 5.894 1.00 93.38 112 ILE A CA 1
ATOM 866 C C . ILE A 1 112 ? 9.581 -3.495 4.991 1.00 93.38 112 ILE A C 1
ATOM 868 O O . ILE A 1 112 ? 10.277 -4.033 4.138 1.00 93.38 112 ILE A O 1
ATOM 872 N N . LEU A 1 113 ? 9.564 -2.172 5.190 1.00 93.75 113 LEU A N 1
ATOM 873 C CA . LEU A 1 113 ? 10.359 -1.199 4.437 1.00 93.75 113 LEU A CA 1
ATOM 874 C C . LEU A 1 113 ? 11.764 -0.980 5.014 1.00 93.75 113 LEU A C 1
ATOM 876 O O . LEU A 1 113 ? 12.581 -0.336 4.368 1.00 93.75 113 LEU A O 1
ATOM 880 N N . LEU A 1 114 ? 12.028 -1.435 6.244 1.00 93.25 114 LEU A N 1
ATOM 881 C CA . LEU A 1 114 ? 13.293 -1.168 6.925 1.00 93.25 114 LEU A CA 1
ATOM 882 C C . LEU A 1 114 ? 14.438 -1.993 6.314 1.00 93.25 114 LEU A C 1
ATOM 884 O O . LEU A 1 114 ? 14.208 -3.119 5.850 1.00 93.25 114 LEU A O 1
ATOM 888 N N . PRO A 1 115 ? 15.683 -1.482 6.359 1.00 89.12 115 PRO A N 1
ATOM 889 C CA . PRO A 1 115 ? 16.846 -2.227 5.896 1.00 89.12 115 PRO A CA 1
ATOM 890 C C . PRO A 1 115 ? 16.986 -3.555 6.654 1.00 89.12 115 PRO A C 1
ATOM 892 O O . PRO A 1 115 ? 16.723 -3.647 7.854 1.00 89.12 115 PRO A O 1
ATOM 895 N N . GLY A 1 116 ? 17.386 -4.608 5.939 1.00 83.62 116 GLY A N 1
ATOM 896 C CA . GLY A 1 116 ? 17.450 -5.976 6.472 1.00 83.62 116 GLY A CA 1
ATOM 897 C C . GLY A 1 116 ? 16.111 -6.726 6.479 1.00 83.62 116 GLY A C 1
ATOM 898 O O . GLY A 1 116 ? 16.077 -7.900 6.851 1.00 83.62 116 GLY A O 1
ATOM 899 N N . GLY A 1 117 ? 15.018 -6.083 6.054 1.00 79.25 117 GLY A N 1
ATOM 900 C CA . GLY A 1 117 ? 13.751 -6.744 5.752 1.00 79.25 117 GLY A CA 1
ATOM 901 C C . GLY A 1 117 ? 13.788 -7.551 4.442 1.00 79.25 117 GLY A C 1
ATOM 902 O O . GLY A 1 117 ? 14.773 -7.516 3.706 1.00 79.25 117 GLY A O 1
ATOM 903 N N . PRO A 1 118 ? 12.703 -8.274 4.109 1.00 80.19 118 PRO A N 1
ATOM 904 C CA . PRO A 1 118 ? 12.617 -9.062 2.875 1.00 80.19 118 PRO A CA 1
ATOM 905 C C . PRO A 1 118 ? 12.552 -8.217 1.585 1.00 80.19 118 PRO A C 1
ATOM 907 O O . PRO A 1 118 ? 12.628 -8.787 0.498 1.00 80.19 118 PRO A O 1
ATOM 910 N N . GLY A 1 119 ? 12.390 -6.891 1.690 1.00 79.94 119 GLY A N 1
ATOM 911 C CA . GLY A 1 119 ? 12.240 -5.976 0.554 1.00 79.94 119 GLY A CA 1
ATOM 912 C C . GLY A 1 119 ? 10.897 -6.110 -0.174 1.00 79.94 119 GLY A C 1
ATOM 913 O O . GLY A 1 119 ? 10.017 -6.886 0.227 1.00 79.94 119 GLY A O 1
ATOM 914 N N . LEU A 1 120 ? 10.723 -5.349 -1.261 1.00 89.88 120 LEU A N 1
ATOM 915 C CA . LEU A 1 120 ? 9.508 -5.373 -2.080 1.00 89.88 120 LEU A CA 1
ATOM 916 C C . LEU A 1 120 ? 9.846 -5.683 -3.538 1.00 89.88 120 LEU A C 1
ATOM 918 O O . LEU A 1 120 ? 9.962 -4.803 -4.391 1.00 89.88 120 LEU A O 1
ATOM 922 N N . HIS A 1 121 ? 9.949 -6.979 -3.814 1.00 91.94 121 HIS A N 1
ATOM 923 C CA . HIS A 1 121 ? 10.268 -7.492 -5.139 1.00 91.94 121 HIS A CA 1
ATOM 924 C C . HIS A 1 121 ? 9.177 -7.188 -6.175 1.00 91.94 121 HIS A C 1
ATOM 926 O O . HIS A 1 121 ? 7.996 -7.498 -5.952 1.00 91.94 121 HIS A O 1
ATOM 932 N N . ASP A 1 122 ? 9.599 -6.688 -7.336 1.00 94.81 122 ASP A N 1
ATOM 933 C CA . ASP A 1 122 ? 8.749 -6.422 -8.491 1.00 94.81 122 ASP A CA 1
ATOM 934 C C . ASP A 1 122 ? 8.362 -7.722 -9.227 1.00 94.81 122 ASP A C 1
ATOM 936 O O . ASP A 1 122 ? 9.217 -8.386 -9.809 1.00 94.81 122 ASP A O 1
ATOM 940 N N . PRO A 1 123 ? 7.083 -8.137 -9.231 1.00 94.81 123 PRO A N 1
ATOM 941 C CA . PRO A 1 123 ? 6.644 -9.329 -9.958 1.00 94.81 123 PRO A CA 1
ATOM 942 C C . PRO A 1 123 ? 6.583 -9.142 -11.486 1.00 94.81 123 PRO A C 1
ATOM 944 O O . PRO A 1 123 ? 6.316 -10.111 -12.199 1.00 94.81 123 PRO A O 1
ATOM 947 N N . CYS A 1 124 ? 6.745 -7.915 -11.989 1.00 95.25 124 CYS A N 1
ATOM 948 C CA . CYS A 1 124 ? 6.689 -7.580 -13.412 1.00 95.25 124 CYS A CA 1
ATOM 949 C C . CYS A 1 124 ? 8.064 -7.559 -14.089 1.00 95.25 124 CYS A C 1
ATOM 951 O O . CYS A 1 124 ? 8.120 -7.465 -15.320 1.00 95.25 124 CYS A O 1
ATOM 953 N N . GLU A 1 125 ? 9.145 -7.663 -13.317 1.00 92.62 125 GLU A N 1
ATOM 954 C CA . GLU A 1 125 ? 10.515 -7.723 -13.820 1.00 92.62 125 GLU A CA 1
ATOM 955 C C . GLU A 1 125 ? 11.060 -9.152 -13.782 1.00 92.62 125 GLU A C 1
ATOM 957 O O . GLU A 1 125 ? 10.700 -9.961 -12.927 1.00 92.62 125 GLU A O 1
ATOM 962 N N . LYS A 1 126 ? 11.902 -9.485 -14.768 1.00 89.94 126 LYS A N 1
ATOM 963 C CA . LYS A 1 126 ? 12.526 -10.816 -14.858 1.00 89.94 126 LYS A CA 1
ATOM 964 C C . LYS A 1 126 ? 13.663 -10.972 -13.855 1.00 89.94 126 LYS A C 1
ATOM 966 O O . LYS A 1 126 ? 13.790 -12.023 -13.237 1.00 89.94 126 LYS A O 1
ATOM 971 N N . GLU A 1 127 ? 14.484 -9.934 -13.743 1.00 91.38 127 GLU A N 1
ATOM 972 C CA . GLU A 1 127 ? 15.595 -9.892 -12.803 1.00 91.38 127 GLU A CA 1
ATOM 973 C C . GLU A 1 127 ? 15.097 -9.482 -11.416 1.00 91.38 127 GLU A C 1
ATOM 975 O O . GLU A 1 127 ? 14.162 -8.674 -11.332 1.00 91.38 127 GLU A O 1
ATOM 980 N N . PRO A 1 128 ? 15.727 -9.974 -10.333 1.00 87.81 128 PRO A N 1
ATOM 981 C CA . PRO A 1 128 ? 15.376 -9.581 -8.979 1.00 87.81 128 PRO A CA 1
ATOM 982 C C . PRO A 1 128 ? 15.480 -8.068 -8.775 1.00 87.81 128 PRO A C 1
ATOM 984 O O . PRO A 1 128 ? 16.569 -7.526 -8.601 1.00 87.81 128 PRO A O 1
ATOM 987 N N . THR A 1 129 ? 14.335 -7.387 -8.814 1.00 90.56 129 THR A N 1
ATOM 988 C CA . THR A 1 129 ? 14.254 -5.923 -8.781 1.00 90.56 129 THR A CA 1
ATOM 989 C C . THR A 1 129 ? 13.504 -5.498 -7.530 1.00 90.56 129 THR A C 1
ATOM 991 O O . THR A 1 129 ? 12.336 -5.849 -7.354 1.00 90.56 129 THR A O 1
ATOM 994 N N . ASP A 1 130 ? 14.170 -4.752 -6.650 1.00 89.12 130 ASP A N 1
ATOM 995 C CA . ASP A 1 130 ? 13.525 -4.161 -5.480 1.00 89.12 130 ASP A CA 1
ATOM 996 C C . ASP A 1 130 ? 12.906 -2.810 -5.846 1.00 89.12 130 ASP A C 1
ATOM 998 O O . ASP A 1 130 ? 13.592 -1.874 -6.258 1.00 89.12 130 ASP A O 1
ATOM 1002 N N . THR A 1 131 ? 11.592 -2.701 -5.674 1.00 91.38 131 THR A N 1
ATOM 1003 C CA . THR A 1 131 ? 10.847 -1.466 -5.961 1.00 91.38 131 THR A CA 1
ATOM 1004 C C . THR A 1 131 ? 11.128 -0.351 -4.954 1.00 91.38 131 THR A C 1
ATOM 1006 O O . THR A 1 131 ? 10.807 0.806 -5.222 1.00 91.38 131 THR A O 1
ATOM 1009 N N . LEU A 1 132 ? 11.748 -0.676 -3.815 1.00 89.56 132 LEU A N 1
ATOM 1010 C CA . LEU A 1 132 ? 12.117 0.282 -2.772 1.00 89.56 132 LEU A CA 1
ATOM 1011 C C . LEU A 1 132 ? 13.554 0.798 -2.910 1.00 89.56 132 LEU A C 1
ATOM 1013 O O . LEU A 1 132 ? 13.984 1.577 -2.069 1.00 89.56 132 LEU A O 1
ATOM 1017 N N . ALA A 1 133 ? 14.289 0.435 -3.967 1.00 86.19 133 ALA A N 1
ATOM 1018 C CA . ALA A 1 133 ? 15.710 0.774 -4.115 1.00 86.19 133 ALA A CA 1
ATOM 1019 C C . ALA A 1 133 ? 16.026 2.287 -4.077 1.00 86.19 133 ALA A C 1
ATOM 1021 O O . ALA A 1 133 ? 17.150 2.677 -3.771 1.00 86.19 133 ALA A O 1
ATOM 1022 N N . HIS A 1 134 ? 15.052 3.147 -4.388 1.00 87.31 134 HIS A N 1
ATOM 1023 C CA . HIS A 1 134 ? 15.198 4.607 -4.324 1.00 87.31 134 HIS A CA 1
ATOM 1024 C C . HIS A 1 134 ? 14.785 5.215 -2.973 1.00 87.31 134 HIS A C 1
ATOM 1026 O O . HIS A 1 134 ? 14.929 6.422 -2.778 1.00 87.31 134 HIS A O 1
ATOM 1032 N N . MET A 1 135 ? 14.254 4.409 -2.052 1.00 92.88 135 MET A N 1
ATOM 1033 C CA . MET A 1 135 ? 13.840 4.844 -0.723 1.00 92.88 135 MET A CA 1
ATOM 1034 C C . MET A 1 135 ? 15.043 4.855 0.222 1.00 92.88 135 MET A C 1
ATOM 1036 O O . MET A 1 135 ? 15.738 3.855 0.372 1.00 92.88 135 MET A O 1
ATOM 1040 N N . SER A 1 136 ? 15.278 5.985 0.887 1.00 95.00 136 SER A N 1
ATOM 1041 C CA . SER A 1 136 ? 16.296 6.073 1.940 1.00 95.00 136 SER A CA 1
ATOM 1042 C C . SER A 1 136 ? 15.832 5.424 3.247 1.00 95.00 136 SER A C 1
ATOM 1044 O O . SER A 1 136 ? 14.637 5.408 3.552 1.00 95.00 136 SER A O 1
ATOM 1046 N N . ASP A 1 137 ? 16.784 4.991 4.075 1.00 94.81 137 ASP A N 1
ATOM 1047 C CA . ASP A 1 137 ? 16.510 4.427 5.406 1.00 94.81 137 ASP A CA 1
ATOM 1048 C C . ASP A 1 137 ? 15.672 5.380 6.276 1.00 94.81 137 ASP A C 1
ATOM 1050 O O . ASP A 1 137 ? 14.718 4.962 6.931 1.00 94.81 137 ASP A O 1
ATOM 1054 N N . GLN A 1 138 ? 15.960 6.685 6.217 1.00 96.12 138 GLN A N 1
ATOM 1055 C CA . GLN A 1 138 ? 15.218 7.707 6.961 1.00 96.12 138 GLN A CA 1
ATOM 1056 C C . GLN A 1 138 ? 13.752 7.809 6.506 1.00 96.12 138 GLN A C 1
ATOM 1058 O O . GLN A 1 138 ? 12.853 8.002 7.327 1.00 96.12 138 GLN A O 1
ATOM 1063 N N . GLN A 1 139 ? 13.496 7.693 5.197 1.00 96.12 139 GLN A N 1
ATOM 1064 C CA . GLN A 1 139 ? 12.136 7.676 4.652 1.00 96.12 139 GLN A CA 1
ATOM 1065 C C . GLN A 1 139 ? 11.399 6.402 5.073 1.00 96.12 139 GLN A C 1
ATOM 1067 O O . GLN A 1 139 ? 10.254 6.483 5.524 1.00 96.12 139 GLN A O 1
ATOM 1072 N N . ALA A 1 140 ? 12.059 5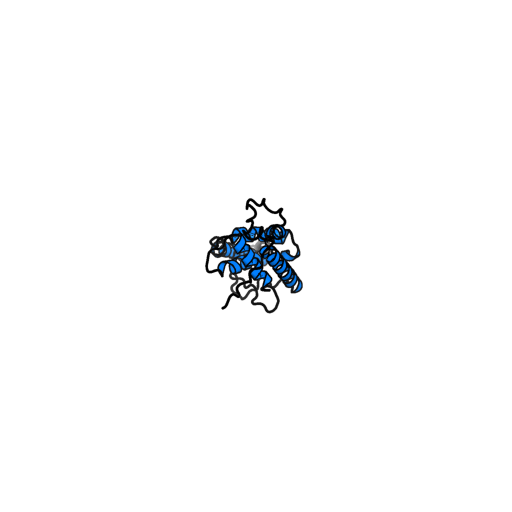.246 4.987 1.00 95.62 140 ALA A N 1
ATOM 1073 C CA . ALA A 1 140 ? 11.499 3.973 5.425 1.00 95.62 140 ALA A CA 1
ATOM 1074 C C . ALA A 1 140 ? 11.124 3.993 6.918 1.00 95.62 140 ALA A C 1
ATOM 1076 O O . ALA A 1 140 ? 10.029 3.553 7.293 1.00 95.62 140 ALA A O 1
ATOM 1077 N N . GLU A 1 141 ? 11.988 4.553 7.769 1.00 96.56 141 GLU A N 1
ATOM 1078 C CA . GLU A 1 141 ? 11.723 4.730 9.198 1.00 96.56 141 GLU A CA 1
ATOM 1079 C C . GLU A 1 141 ? 10.542 5.678 9.440 1.00 96.56 141 GLU A C 1
ATOM 1081 O O . GLU A 1 141 ? 9.629 5.343 10.198 1.00 96.56 141 GLU A O 1
ATOM 1086 N N . ALA A 1 142 ? 10.502 6.824 8.751 1.00 97.50 142 ALA A N 1
ATOM 1087 C CA . ALA A 1 142 ? 9.416 7.794 8.883 1.00 97.50 142 ALA A CA 1
ATOM 1088 C C . ALA A 1 142 ? 8.047 7.194 8.511 1.00 97.50 142 ALA A C 1
ATOM 1090 O O . ALA A 1 142 ? 7.065 7.388 9.238 1.00 97.50 142 ALA A O 1
ATOM 1091 N N . ILE A 1 143 ? 7.981 6.425 7.418 1.00 97.06 143 ILE A N 1
ATOM 1092 C CA . ILE A 1 143 ? 6.763 5.718 7.000 1.00 97.06 143 ILE A CA 1
ATOM 1093 C C . ILE A 1 143 ? 6.376 4.668 8.042 1.00 97.06 143 ILE A C 1
ATOM 1095 O O . ILE A 1 143 ? 5.220 4.616 8.467 1.00 97.06 143 ILE A O 1
ATOM 1099 N N . THR A 1 144 ? 7.337 3.859 8.493 1.00 97.25 144 THR A N 1
ATOM 1100 C CA . THR A 1 144 ? 7.103 2.800 9.486 1.00 97.25 144 THR A CA 1
ATOM 1101 C C . THR A 1 144 ? 6.565 3.383 10.795 1.00 97.25 144 THR A C 1
ATOM 1103 O O . THR A 1 144 ? 5.543 2.919 11.308 1.00 97.25 144 THR A O 1
ATOM 1106 N N . TYR A 1 145 ? 7.182 4.451 11.304 1.00 97.94 145 TYR A N 1
ATOM 1107 C CA . TYR A 1 145 ? 6.725 5.175 12.492 1.00 97.94 145 TYR A CA 1
ATOM 1108 C C . TYR A 1 145 ? 5.306 5.736 12.310 1.00 97.94 145 TYR A C 1
ATOM 1110 O O . TYR A 1 145 ? 4.441 5.572 13.182 1.00 97.94 145 TYR A O 1
ATOM 1118 N N . SER A 1 146 ? 5.038 6.364 11.161 1.00 97.94 146 SER A N 1
ATOM 1119 C CA . SER A 1 146 ? 3.719 6.917 10.846 1.00 97.94 146 SER A CA 1
ATOM 1120 C C . SER A 1 146 ? 2.644 5.823 10.795 1.00 97.94 146 SER A C 1
ATOM 1122 O O . SER A 1 146 ? 1.586 5.965 11.415 1.00 97.94 146 SER A O 1
ATOM 1124 N N . ALA A 1 147 ? 2.940 4.683 10.163 1.00 98.06 147 ALA A N 1
ATOM 1125 C CA . ALA A 1 147 ? 2.055 3.522 10.114 1.00 98.06 147 ALA A CA 1
ATOM 1126 C C . ALA A 1 147 ? 1.794 2.928 11.510 1.00 98.06 147 ALA A C 1
ATOM 1128 O O . ALA A 1 147 ? 0.648 2.629 11.848 1.00 98.06 147 ALA A O 1
ATOM 1129 N N . GLN A 1 148 ? 2.817 2.823 12.367 1.00 98.50 148 GLN A N 1
ATOM 1130 C CA . GLN A 1 148 ? 2.663 2.377 13.760 1.00 98.50 148 GLN A CA 1
ATOM 1131 C C . GLN A 1 148 ? 1.764 3.313 14.579 1.00 98.50 148 GLN A C 1
ATOM 1133 O O . GLN A 1 148 ? 1.002 2.867 15.446 1.00 98.50 148 GLN A O 1
ATOM 1138 N N . HIS A 1 149 ? 1.849 4.625 14.348 1.00 98.19 149 HIS A N 1
ATOM 1139 C CA . HIS A 1 149 ? 0.953 5.589 14.980 1.00 98.19 149 HIS A CA 1
ATOM 1140 C C . HIS A 1 149 ? -0.488 5.439 14.469 1.00 98.19 149 HIS A C 1
ATOM 1142 O O . HIS A 1 149 ? -1.410 5.280 15.276 1.00 98.19 149 HIS A O 1
ATOM 1148 N N . ALA A 1 150 ? -0.679 5.397 13.147 1.00 97.75 150 ALA A N 1
ATOM 1149 C CA . ALA A 1 150 ? -1.986 5.213 12.521 1.00 97.75 150 ALA A CA 1
ATOM 1150 C C . ALA A 1 150 ? -2.666 3.910 12.972 1.00 97.75 150 ALA A C 1
ATOM 1152 O O . ALA A 1 150 ? -3.844 3.911 13.334 1.00 97.75 150 ALA A O 1
ATOM 1153 N N . LEU A 1 151 ? -1.916 2.808 13.049 1.00 98.00 151 LEU A N 1
ATOM 1154 C CA . LEU A 1 151 ? -2.424 1.517 13.505 1.00 98.00 151 LEU A CA 1
ATOM 1155 C C . LEU A 1 151 ? -2.961 1.577 14.943 1.00 98.00 151 LEU A C 1
ATOM 1157 O O . LEU A 1 151 ? -4.042 1.044 15.223 1.00 98.00 151 LEU A O 1
ATOM 1161 N N . ARG A 1 152 ? -2.249 2.263 15.848 1.00 98.31 152 ARG A N 1
ATOM 1162 C CA . ARG A 1 152 ? -2.713 2.490 17.227 1.00 98.31 152 ARG A CA 1
ATOM 1163 C C . ARG A 1 152 ? -3.996 3.316 17.244 1.00 98.31 152 ARG A C 1
ATOM 1165 O O . ARG A 1 152 ? -4.961 2.900 17.881 1.00 98.31 152 ARG A O 1
ATOM 1172 N N . LEU A 1 153 ? -4.060 4.418 16.494 1.00 97.88 153 LEU A N 1
ATOM 1173 C CA . LEU A 1 153 ? -5.289 5.214 16.368 1.00 97.88 153 LEU A CA 1
ATOM 1174 C C . LEU A 1 153 ? -6.468 4.356 15.892 1.00 97.88 153 LEU A C 1
ATOM 1176 O O . LEU A 1 153 ? -7.541 4.384 16.495 1.00 97.88 153 LEU A O 1
ATOM 1180 N N . MET A 1 154 ? -6.263 3.528 14.865 1.00 96.75 154 MET A N 1
ATOM 1181 C CA . MET A 1 154 ? -7.288 2.609 14.370 1.00 96.75 154 MET A CA 1
ATOM 1182 C C . MET A 1 154 ? -7.712 1.594 15.437 1.00 96.75 154 MET A C 1
ATOM 1184 O O . MET A 1 154 ? -8.901 1.298 15.556 1.00 96.75 154 MET A O 1
ATOM 1188 N N . ALA A 1 155 ? -6.777 1.026 16.207 1.00 95.56 155 ALA A N 1
ATOM 1189 C CA . ALA A 1 155 ? -7.081 0.076 17.286 1.00 95.56 155 ALA A CA 1
ATOM 1190 C C . ALA A 1 155 ? -7.979 0.688 18.373 1.00 95.56 155 ALA A C 1
ATOM 1192 O O . ALA A 1 155 ? -8.891 0.019 18.851 1.00 95.56 155 ALA A O 1
ATOM 1193 N N . PHE A 1 156 ? -7.797 1.974 18.678 1.00 96.50 156 PHE A N 1
ATOM 1194 C CA . PHE A 1 156 ? -8.608 2.708 19.654 1.00 96.50 156 PHE A CA 1
ATOM 1195 C C . PHE A 1 156 ? -9.829 3.422 19.044 1.00 96.50 156 PHE A C 1
ATOM 1197 O O . PHE A 1 156 ? -10.368 4.352 19.640 1.00 96.50 156 PHE A O 1
ATOM 1204 N N . GLY A 1 157 ? -10.280 3.011 17.852 1.00 94.75 157 GLY A N 1
ATOM 1205 C CA . GLY A 1 157 ? -11.488 3.556 17.218 1.00 94.75 157 GLY A CA 1
ATOM 1206 C C . GLY A 1 157 ? -11.341 4.987 16.686 1.00 94.75 157 GLY A C 1
ATOM 1207 O O . GLY A 1 157 ? -12.337 5.627 16.359 1.00 94.75 157 GLY A O 1
ATOM 1208 N N . GLN A 1 158 ? -10.113 5.494 16.563 1.00 96.31 158 GLN A N 1
ATOM 1209 C CA . GLN A 1 158 ? -9.796 6.849 16.099 1.00 96.31 158 GLN A CA 1
ATOM 1210 C C . GLN A 1 158 ? -9.391 6.888 14.618 1.00 96.31 158 GLN A C 1
ATOM 1212 O O . GLN A 1 158 ? -8.576 7.710 14.208 1.00 96.31 158 GLN A O 1
ATOM 1217 N N . ILE A 1 159 ? -9.968 6.008 13.792 1.00 96.06 159 ILE A N 1
ATOM 1218 C CA . ILE A 1 159 ? -9.691 5.951 12.346 1.00 96.06 159 ILE A CA 1
ATOM 1219 C C . ILE A 1 159 ? -10.000 7.273 11.629 1.00 96.06 159 ILE A C 1
ATOM 1221 O O . ILE A 1 159 ? -9.314 7.617 10.677 1.00 96.06 159 ILE A O 1
ATOM 1225 N N . TYR A 1 160 ? -10.971 8.049 12.118 1.00 95.94 160 TYR A N 1
ATOM 1226 C CA . TYR A 1 160 ? -11.307 9.364 11.566 1.00 95.94 160 TYR A CA 1
ATOM 1227 C C . TYR A 1 160 ? -10.110 10.329 11.583 1.00 95.94 160 TYR A C 1
ATOM 1229 O O . TYR A 1 160 ? -9.952 11.104 10.651 1.00 95.94 160 TYR A O 1
ATOM 1237 N N . LYS A 1 161 ? -9.205 10.217 12.571 1.00 96.38 161 LYS A N 1
ATOM 1238 C CA . LYS A 1 161 ? -7.959 11.002 12.608 1.00 96.38 161 LYS A CA 1
ATOM 1239 C C . LYS A 1 161 ? -6.974 10.574 11.524 1.00 96.38 161 LYS A C 1
ATOM 1241 O O . LYS A 1 161 ? -6.321 11.417 10.935 1.00 96.38 161 LYS A O 1
ATOM 1246 N N . VAL A 1 162 ? -6.884 9.271 11.253 1.00 95.88 162 VAL A N 1
ATOM 1247 C CA . VAL A 1 162 ? -6.022 8.716 10.191 1.00 95.88 162 VAL A CA 1
ATOM 1248 C C . VAL A 1 162 ? -6.519 9.138 8.805 1.00 95.88 162 VAL A C 1
ATOM 1250 O O . VAL A 1 162 ? -5.727 9.383 7.900 1.00 95.88 162 VAL A O 1
ATOM 1253 N N . LEU A 1 163 ? -7.840 9.229 8.647 1.00 96.00 163 LEU A N 1
ATOM 1254 C CA . LEU A 1 163 ? -8.494 9.697 7.427 1.00 96.00 163 LEU A CA 1
ATOM 1255 C C . LEU A 1 163 ? -8.615 11.229 7.354 1.00 96.00 163 LEU A C 1
ATOM 1257 O O . LEU A 1 163 ? -9.160 11.721 6.375 1.00 96.00 163 LEU A O 1
ATOM 1261 N N . GLU A 1 164 ? -8.146 11.958 8.374 1.00 95.06 164 GLU A N 1
ATOM 1262 C CA . GLU A 1 164 ? -8.284 13.418 8.514 1.00 95.06 164 GLU A CA 1
ATOM 1263 C C . GLU A 1 164 ? -9.701 13.934 8.23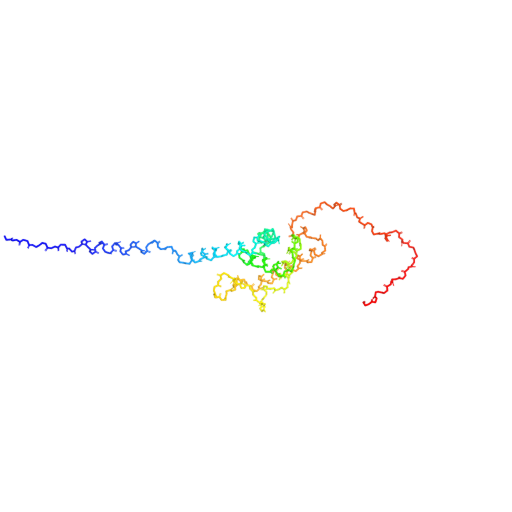8 1.00 95.06 164 GLU A C 1
ATOM 1265 O O . GLU A 1 164 ? -9.921 14.935 7.561 1.00 95.06 164 GLU A O 1
ATOM 1270 N N . MET A 1 165 ? -10.681 13.230 8.794 1.00 95.19 165 MET A N 1
ATOM 1271 C CA . MET A 1 165 ? -12.088 13.577 8.681 1.00 95.19 165 MET A CA 1
ATOM 1272 C C . MET A 1 165 ? -12.720 13.753 10.057 1.00 95.19 165 MET A C 1
ATOM 1274 O O . MET A 1 165 ? -12.230 13.245 11.071 1.00 95.19 165 MET A O 1
ATOM 1278 N N . GLU A 1 166 ? -13.865 14.424 10.086 1.00 94.12 166 GLU A N 1
ATOM 1279 C CA . GLU A 1 166 ? -14.693 14.453 11.283 1.00 94.12 166 GLU A CA 1
ATOM 1280 C C . GLU A 1 166 ? -15.241 13.053 11.604 1.00 94.12 166 GLU A C 1
ATOM 1282 O O . GLU A 1 166 ? -15.544 12.266 10.697 1.00 94.12 166 GLU A O 1
ATOM 1287 N N . PRO A 1 167 ? -15.369 12.702 12.896 1.00 93.12 167 PRO A N 1
ATOM 1288 C CA . PRO A 1 167 ? -15.984 11.445 13.280 1.00 93.12 167 PRO A CA 1
ATOM 1289 C C . PRO A 1 167 ? -17.427 11.403 12.774 1.00 93.12 167 PRO A C 1
ATOM 1291 O O . PRO A 1 167 ? -18.209 12.326 12.993 1.00 93.12 167 PRO A O 1
ATOM 1294 N N . LEU A 1 168 ? -17.791 10.300 12.122 1.00 90.00 168 LEU A N 1
ATOM 1295 C CA . LEU A 1 168 ? -19.165 10.095 11.679 1.00 90.00 168 LEU A CA 1
ATOM 1296 C C . LEU A 1 168 ? -20.123 10.095 12.886 1.00 90.00 168 LEU A C 1
ATOM 1298 O O . LEU A 1 168 ? -19.744 9.604 13.957 1.00 90.00 168 LEU A O 1
ATOM 1302 N N . PRO A 1 169 ? -21.370 10.578 12.721 1.00 88.25 169 PRO A N 1
ATOM 1303 C CA . PRO A 1 169 ? -22.360 10.584 13.791 1.00 88.25 169 PRO A CA 1
ATOM 1304 C C . PRO A 1 169 ? -22.517 9.189 14.400 1.00 88.25 169 PRO A C 1
ATOM 1306 O O . PRO A 1 169 ? -22.792 8.209 13.700 1.00 88.25 169 PRO A O 1
ATOM 1309 N N . ASN A 1 170 ? -22.332 9.082 15.715 1.00 77.25 170 ASN A N 1
ATOM 1310 C CA . ASN A 1 170 ? -22.451 7.803 16.398 1.00 77.25 170 ASN A CA 1
ATOM 1311 C C . ASN A 1 170 ? -23.933 7.444 16.581 1.00 77.25 170 ASN A C 1
ATOM 1313 O O . ASN A 1 170 ? -24.555 7.836 17.561 1.00 77.25 170 ASN A O 1
ATOM 1317 N N . ASN A 1 171 ? -24.491 6.667 15.652 1.00 62.25 171 ASN A N 1
ATOM 1318 C CA . ASN A 1 171 ? -25.859 6.139 15.758 1.00 62.25 171 ASN A CA 1
ATOM 1319 C C . ASN A 1 171 ? -25.984 4.934 16.704 1.00 62.25 171 ASN A C 1
ATOM 1321 O O . ASN A 1 171 ? -27.057 4.342 16.815 1.00 62.25 171 ASN A O 1
ATOM 1325 N N . LYS A 1 172 ? -24.905 4.531 17.387 1.00 59.75 172 LYS A N 1
ATOM 1326 C CA . LYS A 1 172 ? -25.009 3.500 18.418 1.00 59.75 172 LYS A CA 1
ATOM 1327 C C . LYS A 1 172 ? -25.510 4.169 19.697 1.00 59.75 172 LYS A C 1
ATOM 1329 O O . LYS A 1 172 ? -24.787 5.023 20.216 1.00 59.75 172 LYS A O 1
ATOM 1334 N N . PRO A 1 173 ? -26.680 3.784 20.248 1.00 52.56 173 PRO A N 1
ATOM 1335 C CA . PRO A 1 173 ? -26.962 4.119 21.635 1.00 52.56 173 PRO A CA 1
ATOM 1336 C C . PRO A 1 173 ? -25.764 3.631 22.446 1.00 52.56 173 PRO A C 1
ATOM 1338 O O . PRO A 1 173 ? -25.278 2.521 22.201 1.00 52.56 173 PRO A O 1
ATOM 1341 N N . LEU A 1 174 ? -25.242 4.470 23.351 1.00 54.59 174 LEU A N 1
ATOM 1342 C CA . LEU A 1 174 ? -24.269 4.009 24.335 1.00 54.59 174 LEU A CA 1
ATOM 1343 C C . LEU A 1 174 ? -24.831 2.704 24.892 1.00 54.59 174 LEU A C 1
ATOM 1345 O O . LEU A 1 174 ? -25.896 2.713 25.512 1.00 54.59 174 LEU A O 1
ATOM 1349 N N . GLN A 1 175 ? -24.158 1.581 24.630 1.00 51.50 175 GLN A N 1
ATOM 1350 C CA . GLN A 1 175 ? -24.405 0.382 25.404 1.00 51.50 175 GLN A CA 1
ATOM 1351 C C . GLN A 1 175 ? -24.014 0.771 26.823 1.00 51.50 175 GLN A C 1
ATOM 1353 O O . GLN A 1 175 ? -22.843 0.719 27.195 1.00 51.50 175 GLN A O 1
ATOM 1358 N N . LYS A 1 176 ? -24.999 1.245 27.595 1.00 39.31 176 LYS A N 1
ATOM 1359 C CA . LYS A 1 176 ? -24.932 1.240 29.043 1.00 39.31 176 LYS A CA 1
ATOM 1360 C C . LYS A 1 176 ? -24.658 -0.213 29.379 1.00 39.31 176 LYS A C 1
ATOM 1362 O O . LYS A 1 176 ? -25.535 -1.065 29.243 1.00 39.31 176 LYS A O 1
ATOM 1367 N N . PHE A 1 177 ? -23.407 -0.518 29.700 1.00 48.94 177 PHE A N 1
ATOM 1368 C CA . PHE A 1 177 ? -23.095 -1.798 30.297 1.00 48.94 177 PHE A CA 1
ATOM 1369 C C . PHE A 1 177 ? -24.022 -1.934 31.516 1.00 48.94 177 PHE A C 1
ATOM 1371 O O . PHE A 1 177 ? -24.125 -0.976 32.284 1.00 48.94 177 PHE A O 1
ATOM 1378 N N . PRO A 1 178 ? -24.688 -3.083 31.733 1.00 45.44 178 PRO A N 1
ATOM 1379 C CA . PRO A 1 178 ? -25.618 -3.271 32.857 1.00 45.44 178 PRO A CA 1
ATOM 1380 C C . PRO A 1 178 ? -24.989 -3.102 34.252 1.00 45.44 178 PRO A C 1
ATOM 1382 O O . PRO A 1 178 ? -25.661 -3.258 35.263 1.00 45.44 178 PRO A O 1
ATOM 1385 N N . TRP A 1 179 ? -23.689 -2.817 34.312 1.00 46.72 179 TRP A N 1
ATOM 1386 C CA . TRP A 1 179 ? -22.888 -2.684 35.519 1.00 46.72 17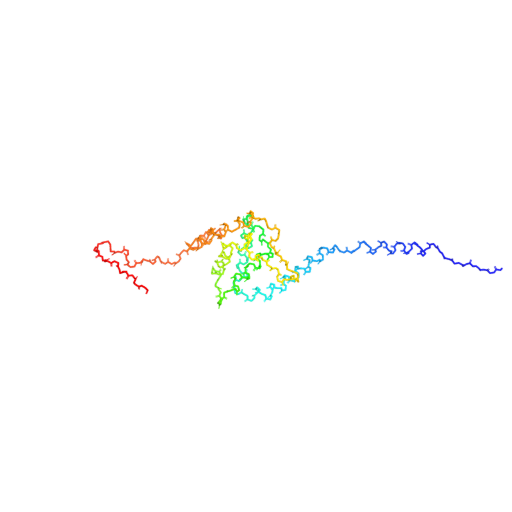9 TRP A CA 1
ATOM 1387 C C . TRP A 1 179 ? -22.743 -1.235 36.000 1.00 46.72 179 TRP A C 1
ATOM 1389 O O . TRP A 1 179 ? -22.185 -1.025 37.071 1.00 46.72 179 TRP A O 1
ATOM 1399 N N . SER A 1 180 ? -23.225 -0.239 35.245 1.00 46.31 180 SER A N 1
ATOM 1400 C CA . SER A 1 180 ? -23.064 1.176 35.619 1.00 46.31 180 SER A CA 1
ATOM 1401 C C . SER A 1 180 ? -23.989 1.661 36.741 1.00 46.31 180 SER A C 1
ATOM 1403 O O . SER A 1 180 ? -23.768 2.761 37.223 1.00 46.31 180 SER A O 1
ATOM 1405 N N . ASP A 1 181 ? -24.937 0.847 37.213 1.00 47.12 181 ASP A N 1
ATOM 1406 C CA . ASP A 1 181 ? -25.826 1.197 38.332 1.00 47.12 181 ASP A CA 1
ATOM 1407 C C . ASP A 1 181 ? -25.744 0.169 39.472 1.00 47.12 181 ASP A C 1
ATOM 1409 O O . ASP A 1 181 ? -26.763 -0.366 39.899 1.00 47.12 181 ASP A O 1
ATOM 1413 N N . LYS A 1 182 ? -24.541 -0.153 39.966 1.00 43.97 182 LYS A N 1
ATOM 1414 C CA . LYS A 1 182 ? -24.367 -0.750 41.307 1.00 43.97 182 LYS A CA 1
ATOM 1415 C C . LYS A 1 182 ? -23.071 -0.270 41.962 1.00 43.97 182 LYS A C 1
ATOM 1417 O O . LYS A 1 182 ? -22.140 -1.044 42.175 1.00 43.97 182 LYS A O 1
ATOM 1422 N N . GLU A 1 183 ? -23.021 1.010 42.321 1.00 42.91 183 GLU A N 1
ATOM 1423 C CA . GLU A 1 183 ? -22.209 1.410 43.472 1.00 42.91 183 GLU A CA 1
ATOM 1424 C C . GLU A 1 183 ? -22.914 0.914 44.737 1.00 42.91 183 GLU A C 1
ATOM 1426 O O . GLU A 1 183 ? -23.965 1.416 45.127 1.00 42.91 183 GLU A O 1
ATOM 1431 N N . GLY A 1 184 ? -22.358 -0.132 45.343 1.00 50.47 184 GLY A N 1
ATOM 1432 C CA . GLY A 1 184 ? -22.845 -0.683 46.601 1.00 50.47 184 GLY A CA 1
ATOM 1433 C C . GLY A 1 184 ? -22.917 -2.202 46.576 1.00 50.47 184 GLY A C 1
ATOM 1434 O O . GLY A 1 184 ? -23.769 -2.779 45.909 1.00 50.47 184 GLY A O 1
ATOM 1435 N N . LEU A 1 185 ? -22.064 -2.810 47.402 1.00 39.84 185 LEU A N 1
ATOM 1436 C CA . LEU A 1 185 ? -21.955 -4.235 47.742 1.00 39.84 185 LEU A CA 1
ATOM 1437 C C . LEU A 1 185 ? -20.987 -5.028 46.858 1.00 39.84 185 LEU A C 1
ATOM 1439 O O . LEU A 1 185 ? -21.255 -5.403 45.720 1.00 39.84 185 LEU A O 1
ATOM 1443 N N . GLY A 1 186 ? -19.818 -5.275 47.455 1.00 51.91 186 GLY A N 1
ATOM 1444 C CA . GLY A 1 186 ? -18.721 -6.021 46.871 1.00 51.91 186 GLY A CA 1
ATOM 1445 C C . GLY A 1 186 ? -19.130 -7.415 46.414 1.00 51.91 186 GLY A C 1
ATOM 1446 O O . GLY A 1 186 ? -19.795 -8.158 47.130 1.00 51.91 186 GLY A O 1
ATOM 1447 N N . LEU A 1 187 ? -18.647 -7.790 45.234 1.00 41.56 187 LEU A N 1
ATOM 1448 C CA . LEU A 1 187 ? -18.654 -9.169 44.778 1.00 41.56 187 LEU A CA 1
ATOM 1449 C C . LEU A 1 187 ? -17.332 -9.451 44.060 1.00 41.56 187 LEU A C 1
ATOM 1451 O O . LEU A 1 187 ? -16.905 -8.707 43.175 1.00 41.56 187 LEU A O 1
ATOM 1455 N N . LYS A 1 188 ? -16.638 -10.492 44.528 1.00 48.81 188 LYS A N 1
ATOM 1456 C CA . LYS A 1 188 ? -15.295 -10.875 44.090 1.00 48.81 188 LYS A CA 1
ATOM 1457 C C . LYS A 1 188 ? -15.250 -11.169 42.588 1.00 48.81 188 LYS A C 1
ATOM 1459 O O . LYS A 1 188 ? -16.136 -11.819 42.042 1.00 48.81 188 LYS A O 1
ATOM 1464 N N . ARG A 1 189 ? -14.156 -10.743 41.947 1.00 49.50 189 ARG A N 1
ATOM 1465 C CA . ARG A 1 189 ? -13.811 -11.108 40.564 1.00 49.50 189 ARG A CA 1
ATOM 1466 C C . ARG A 1 189 ? -13.612 -12.631 40.479 1.00 49.50 189 ARG A C 1
ATOM 1468 O O . ARG A 1 189 ? -12.849 -13.150 41.297 1.00 49.50 189 ARG A O 1
ATOM 1475 N N . PRO A 1 190 ? -14.203 -13.348 39.508 1.00 44.47 190 PRO A N 1
ATOM 1476 C CA . PRO A 1 190 ? -13.794 -14.715 39.229 1.00 44.47 190 PRO A CA 1
ATOM 1477 C C . PRO A 1 190 ? -12.451 -14.677 38.491 1.00 44.47 190 PRO A C 1
ATOM 1479 O O . PRO A 1 190 ? -12.332 -14.030 37.447 1.00 44.47 190 PRO A O 1
ATOM 1482 N N . LEU A 1 191 ? -11.437 -15.357 39.033 1.00 47.50 191 LEU A N 1
ATOM 1483 C CA . LEU A 1 191 ? -10.241 -15.692 38.263 1.00 47.50 191 LEU A CA 1
ATOM 1484 C C . LEU A 1 191 ? -10.670 -16.567 37.078 1.00 47.50 191 LEU A C 1
ATOM 1486 O O . LEU A 1 191 ? -11.326 -17.588 37.270 1.00 47.50 191 LEU A O 1
ATOM 1490 N N . ARG A 1 192 ? -10.286 -16.175 35.860 1.00 45.22 192 ARG A N 1
ATOM 1491 C CA . ARG A 1 192 ? -10.308 -17.077 34.707 1.00 45.22 192 ARG A CA 1
ATOM 1492 C C . ARG A 1 192 ? -9.111 -18.016 34.832 1.00 45.22 192 ARG A C 1
ATOM 1494 O O . ARG A 1 192 ? -7.973 -17.562 34.759 1.00 45.22 192 ARG A O 1
ATOM 1501 N N . THR A 1 193 ? -9.369 -19.295 35.059 1.00 48.34 193 THR A N 1
ATOM 1502 C CA . THR A 1 193 ? -8.390 -20.369 34.869 1.00 48.34 193 THR A CA 1
ATOM 1503 C C . THR A 1 193 ? -8.357 -20.772 33.397 1.00 48.34 193 THR A C 1
ATOM 1505 O O . THR A 1 193 ? -9.428 -20.988 32.838 1.00 48.34 193 THR A O 1
ATOM 1508 N N . ALA A 1 194 ? -7.128 -20.837 32.864 1.00 46.62 194 ALA A N 1
ATOM 1509 C CA . ALA A 1 194 ? -6.623 -21.481 31.639 1.00 46.62 194 ALA A CA 1
ATOM 1510 C C . ALA A 1 194 ? -7.538 -21.525 30.403 1.00 46.62 194 ALA A C 1
ATOM 1512 O O . ALA A 1 194 ? -8.490 -22.332 30.381 1.00 46.62 194 ALA A O 1
#

Sequence (194 aa):
MNNGLVFGSAALRVEAEAEEEEEGEVLDRHRCLLALASLRHAKWFQARVNGLKSCVIVLRILRDMCNRHPAWEPLKGWPLELICEKAIATCNRPLGAGEALRRVMECLASGILLPGGPGLHDPCEKEPTDTLAHMSDQQAEAITYSAQHALRLMAFGQIYKVLEMEPLPNNKPLQKFPWSDKEGLGLKRPLRTA

Organism: NCBI:txid88201

InterPro domains:
  IPR006561 DZF domain [PS51703] (1-194)
  IPR006561 DZF domain [SM00572] (1-171)
  IPR049402 DZF domain, C-terminal [PF20965] (54-171)

Secondary structure (DSSP, 8-state):
--------SHHHHHHHHHHHSSTTS---HHHHHHHHHHHHHHHHHHHHTTTSTTHHHHHHHHHHHHHH-GGGGGGTTHHHHHHHHHHHHTSSSPPPHHHHHHHHHHHHHTTTTSTTS---B-TT-SS--BTTTT--HHHHHHHHHHHHHHHHHHHTT-HHHHTTSPPPP--S-----TTTT--SS--PPPP---

Radius of gyration: 29.99 Å; chains: 1; bounding box: 59×36×130 Å

pLDDT: mean 82.16, std 21.44, range [35.22, 98.5]

Foldseek 3Di:
DDDDDDDDDVVVVCVVVVVVVVVPDDDDPVVVVVVVLVVLLVVCCVVQPPPAALLVVLLVLLLVVCVVDVLNVLCHDDNSSQLLRVQRVPDPDRDDNLRSNLSSLVSLLVLCLAPPHPARFDPSDPDGDGSCPVPDNVSSVSSNVVSNVCSVCSVVVNNCVVSVHDDDPPPDDPPPPPPPPDPDDDDDDDDDDD